Protein AF-A0A2D8VDY3-F1 (afdb_monomer)

Sequence (282 aa):
MYHRRRRDWRDDRDLIEEIAGIANKLDGPYDYYEPSTLAYREKIKAFREKGYDMNKEAYFLAMWVREQLSELARQQGSYDLRVHPLAFPDDLDQVIAGIERKTTRSGIEKKEEISLSTLFPDSQLRNFARERMDVLHRGDLHSYLASLVAKERDSLMGNSASIMDLIHICEHKLSLRNIEFVKRFEVGETDLWVPEWALGIEVRTTWDPDREVELTATLSDTNFRLAARHLAVVAPDDLSDGSFDLIKAIERRKVVENLSVIRVGDFGKYLDKIKGVEETQD

Mean predicted aligned error: 18.88 Å

Secondary structure (DSSP, 8-state):
-----PPPHHHHHHHHHHHHHHHT-TTSSS-TT-HHHHHHHHHHHHHHHH-STT-HHHHHHHHHHHHHHHHHHHHHSS--TTTS-----S-HHHHHHHHHHHHHS----------HHHH--SHHHHHHHHHHHHHHHTT-HHHHHHHHHHHHHHHHS-SS--HHHHHHHHHHHHHTTT---EE---TTS-SEEETTTTEEEEE-SS--GGGHHHHHHHHHHHHHHH--SEEEEEE-TTS-HHHHHHHHHHHHTTSSTTEEEEEHHHHHHHHHHHHHHHTTT-

Solvent-accessible surface area (backbone atoms only — not comparable to full-atom values): 15981 Å² total; per-residue (Å²): 136,85,77,75,80,74,84,56,62,63,62,37,47,52,55,52,50,52,52,47,60,46,52,70,30,85,88,38,70,40,63,64,82,39,68,27,53,44,53,52,51,52,51,52,50,53,34,71,75,72,40,60,74,93,30,64,65,53,52,29,42,34,49,51,52,51,52,54,52,51,53,46,30,68,74,61,76,54,81,50,67,76,81,56,56,80,86,64,52,83,54,58,65,61,49,28,51,47,45,41,20,69,73,66,70,76,52,71,68,84,60,74,77,80,42,62,62,74,79,28,74,51,69,67,60,29,50,52,51,48,53,50,16,40,74,77,38,74,58,31,62,67,60,40,52,51,51,52,50,47,55,51,49,61,35,70,71,48,100,51,70,24,59,64,50,49,48,51,51,51,51,51,54,34,51,78,68,75,49,70,70,44,83,33,90,54,92,47,40,34,47,32,34,27,72,92,65,25,29,34,35,31,78,40,69,72,76,58,81,88,48,48,65,60,52,52,47,19,55,50,43,29,35,70,76,64,61,42,63,32,34,35,40,40,27,50,74,83,49,50,67,71,49,49,52,58,58,38,45,48,42,74,67,47,82,48,83,49,48,43,70,42,43,49,83,53,42,56,63,50,51,57,50,48,52,58,54,54,71,69,72,114

Structure (mmCIF, N/CA/C/O backbone):
data_AF-A0A2D8VDY3-F1
#
_entry.id   AF-A0A2D8VDY3-F1
#
loop_
_atom_site.group_PDB
_atom_site.id
_atom_site.type_symbol
_atom_site.label_atom_id
_atom_site.label_alt_id
_atom_site.label_comp_id
_atom_site.label_asym_id
_atom_site.label_entity_id
_atom_site.label_seq_id
_atom_site.pdbx_PDB_ins_code
_atom_site.Cartn_x
_atom_site.Cartn_y
_atom_site.Cartn_z
_atom_site.occupancy
_atom_site.B_iso_or_equiv
_atom_site.auth_seq_id
_atom_site.auth_comp_id
_atom_site.auth_asym_id
_atom_site.auth_atom_id
_atom_site.pdbx_PDB_model_num
ATOM 1 N N . MET A 1 1 ? 20.873 -16.137 3.957 1.00 31.09 1 MET A N 1
ATOM 2 C CA . MET A 1 1 ? 21.356 -14.871 3.364 1.00 31.09 1 MET A CA 1
ATOM 3 C C . MET A 1 1 ? 21.311 -15.029 1.845 1.00 31.09 1 MET A C 1
ATOM 5 O O . MET A 1 1 ? 22.200 -15.644 1.276 1.00 31.09 1 MET A O 1
ATOM 9 N N . TYR A 1 2 ? 20.221 -14.613 1.195 1.00 24.75 2 TYR A N 1
ATOM 10 C CA . TYR A 1 2 ? 20.088 -14.723 -0.263 1.00 24.75 2 TYR A CA 1
ATOM 11 C C . TYR A 1 2 ? 20.721 -13.488 -0.910 1.00 24.75 2 TYR A C 1
ATOM 13 O O . TYR A 1 2 ? 20.123 -12.414 -0.931 1.00 24.75 2 TYR A O 1
ATOM 21 N N . HIS A 1 3 ? 21.943 -13.616 -1.426 1.00 30.50 3 HIS A N 1
ATOM 22 C CA . HIS A 1 3 ? 22.485 -12.605 -2.326 1.00 30.50 3 HIS A CA 1
ATOM 23 C C . HIS A 1 3 ? 21.700 -12.676 -3.640 1.00 30.50 3 HIS A C 1
ATOM 25 O O . HIS A 1 3 ? 21.803 -13.652 -4.380 1.00 30.50 3 HIS A O 1
ATOM 31 N N . ARG A 1 4 ? 20.892 -11.644 -3.922 1.00 29.77 4 ARG A N 1
ATOM 32 C CA . ARG A 1 4 ? 20.323 -11.397 -5.256 1.00 29.77 4 ARG A CA 1
ATOM 33 C C . ARG A 1 4 ? 21.456 -11.557 -6.276 1.00 29.77 4 ARG A C 1
ATOM 35 O O . ARG A 1 4 ? 22.465 -10.860 -6.165 1.00 29.77 4 ARG A O 1
ATOM 42 N N . ARG A 1 5 ? 21.310 -12.481 -7.230 1.00 35.44 5 ARG A N 1
ATOM 43 C CA . ARG A 1 5 ? 22.279 -12.691 -8.315 1.00 35.44 5 ARG A CA 1
ATOM 44 C C . ARG A 1 5 ? 22.457 -11.342 -9.023 1.00 35.44 5 ARG A C 1
ATOM 46 O O . ARG A 1 5 ? 21.507 -10.839 -9.617 1.00 35.44 5 ARG A O 1
ATOM 53 N N . ARG A 1 6 ? 23.616 -10.693 -8.860 1.00 46.12 6 ARG A N 1
ATOM 54 C CA . ARG A 1 6 ? 23.922 -9.448 -9.579 1.00 46.12 6 ARG A CA 1
ATOM 55 C C . ARG A 1 6 ? 23.907 -9.796 -11.070 1.00 46.12 6 ARG A C 1
ATOM 57 O O . ARG A 1 6 ? 24.569 -10.753 -11.457 1.00 46.12 6 ARG A O 1
ATOM 64 N N . ARG A 1 7 ? 23.101 -9.082 -11.859 1.00 59.56 7 ARG A N 1
ATOM 65 C CA . ARG A 1 7 ? 23.064 -9.199 -13.325 1.00 59.56 7 ARG A CA 1
ATOM 66 C C . ARG A 1 7 ? 24.490 -9.029 -13.858 1.00 59.56 7 ARG A C 1
ATOM 68 O O . ARG A 1 7 ? 25.154 -8.071 -13.465 1.00 59.56 7 ARG A O 1
ATOM 75 N N . ASP A 1 8 ? 24.967 -9.983 -14.654 1.00 74.25 8 ASP A N 1
ATOM 76 C CA . ASP A 1 8 ? 26.340 -9.983 -15.160 1.00 74.25 8 ASP A CA 1
ATOM 77 C C . ASP A 1 8 ? 26.408 -9.103 -16.416 1.00 74.25 8 ASP A C 1
ATOM 79 O O . ASP A 1 8 ? 25.636 -9.291 -17.353 1.00 74.25 8 ASP A O 1
ATOM 83 N N . TRP A 1 9 ? 27.326 -8.135 -16.447 1.00 83.06 9 TRP A N 1
ATOM 84 C CA . TRP A 1 9 ? 27.548 -7.279 -17.620 1.00 83.06 9 TRP A CA 1
ATOM 85 C C . TRP A 1 9 ? 27.984 -8.094 -18.847 1.00 83.06 9 TRP A C 1
ATOM 87 O O . TRP A 1 9 ? 27.835 -7.638 -19.980 1.00 83.06 9 TRP A O 1
ATOM 97 N N . ARG A 1 10 ? 28.493 -9.317 -18.638 1.00 88.25 10 ARG A N 1
ATOM 98 C CA . ARG A 1 10 ? 28.788 -10.267 -19.717 1.00 88.25 10 ARG A CA 1
ATOM 99 C C . ARG A 1 10 ? 27.539 -10.643 -20.508 1.00 88.25 10 ARG A C 1
ATOM 101 O O . ARG A 1 10 ? 27.628 -10.700 -21.726 1.00 88.25 10 ARG A O 1
ATOM 108 N N . ASP A 1 11 ? 26.386 -10.789 -19.851 1.00 86.00 11 ASP A N 1
ATOM 109 C CA . ASP A 1 11 ? 25.118 -11.083 -20.531 1.00 86.00 11 ASP A CA 1
ATOM 110 C C . ASP A 1 11 ? 24.679 -9.905 -21.418 1.00 86.00 11 ASP A C 1
ATOM 112 O O . ASP A 1 11 ? 24.106 -10.098 -22.487 1.00 86.00 11 ASP A O 1
ATOM 116 N N . ASP A 1 12 ? 24.940 -8.667 -20.976 1.00 87.94 12 ASP A N 1
ATOM 117 C CA . ASP A 1 12 ? 24.673 -7.455 -21.761 1.00 87.94 12 ASP A CA 1
ATOM 118 C C . ASP A 1 12 ? 25.596 -7.369 -22.981 1.00 87.94 12 ASP A C 1
ATOM 120 O O . ASP A 1 12 ? 25.120 -7.100 -24.083 1.00 87.94 12 ASP A O 1
ATOM 124 N N . ARG A 1 13 ? 26.894 -7.644 -22.792 1.00 92.50 13 ARG A N 1
ATOM 125 C CA . ARG A 1 13 ? 27.892 -7.710 -23.867 1.00 92.50 13 ARG A CA 1
ATOM 126 C C . ARG A 1 13 ? 27.535 -8.774 -24.900 1.00 92.50 13 ARG A C 1
ATOM 128 O O . ARG A 1 13 ? 27.548 -8.481 -26.089 1.00 92.50 13 ARG A O 1
ATOM 135 N N . ASP A 1 14 ? 27.270 -10.000 -24.466 1.00 92.12 14 ASP A N 1
ATOM 136 C CA . ASP A 1 14 ? 27.075 -11.128 -25.381 1.00 92.12 14 ASP A CA 1
ATOM 137 C C . ASP A 1 14 ? 25.855 -10.892 -26.278 1.00 92.12 14 ASP A C 1
ATOM 139 O O . ASP A 1 14 ? 25.920 -11.127 -27.481 1.00 92.12 14 ASP A O 1
ATOM 143 N N . LEU A 1 15 ? 24.796 -10.303 -25.717 1.00 90.94 15 LEU A N 1
ATOM 144 C CA . LEU A 1 15 ? 23.588 -9.928 -26.443 1.00 90.94 15 LEU A CA 1
ATOM 145 C C . LEU A 1 15 ? 23.836 -8.888 -27.550 1.00 90.94 15 LEU A C 1
ATOM 147 O O . LEU A 1 15 ? 23.386 -9.055 -28.683 1.00 90.94 15 LEU A O 1
ATOM 151 N N . ILE A 1 16 ? 24.523 -7.788 -27.234 1.00 93.38 16 ILE A N 1
ATOM 152 C CA . ILE A 1 16 ? 24.785 -6.722 -28.218 1.00 93.38 16 ILE A CA 1
ATOM 153 C C . ILE A 1 16 ? 25.842 -7.143 -29.249 1.00 93.38 16 ILE A C 1
ATOM 155 O O . ILE A 1 16 ? 25.760 -6.755 -30.414 1.00 93.38 16 ILE A O 1
ATOM 159 N N . GLU A 1 17 ? 26.800 -7.985 -28.856 1.00 93.44 17 GLU A N 1
ATOM 160 C CA . GLU A 1 17 ? 27.794 -8.564 -29.764 1.00 93.44 17 GLU A CA 1
ATOM 161 C C . GLU A 1 17 ? 27.183 -9.597 -30.722 1.00 93.44 17 GLU A C 1
ATOM 163 O O . GLU A 1 17 ? 27.591 -9.660 -31.883 1.00 93.44 17 GLU A O 1
ATOM 168 N N . GLU A 1 18 ? 26.175 -10.363 -30.294 1.00 91.50 18 GLU A N 1
ATOM 169 C CA . GLU A 1 18 ? 25.429 -11.274 -31.171 1.00 91.50 18 GLU A CA 1
ATOM 170 C C . GLU A 1 18 ? 24.766 -10.510 -32.325 1.00 91.50 18 GLU A C 1
ATOM 172 O O . GLU A 1 18 ? 24.958 -10.850 -33.497 1.00 91.50 18 GLU A O 1
ATOM 177 N N . ILE A 1 19 ? 24.056 -9.424 -32.011 1.00 92.06 19 ILE A N 1
ATOM 178 C CA . ILE A 1 19 ? 23.399 -8.569 -33.011 1.00 92.06 19 ILE A CA 1
ATOM 179 C C . ILE A 1 19 ? 24.433 -7.899 -33.911 1.00 92.06 19 ILE A C 1
ATOM 181 O O . ILE A 1 19 ? 24.279 -7.899 -35.134 1.00 92.06 19 ILE A O 1
ATOM 185 N N . ALA A 1 20 ? 25.526 -7.386 -33.340 1.00 92.12 20 ALA A N 1
ATOM 186 C CA . ALA A 1 20 ? 26.62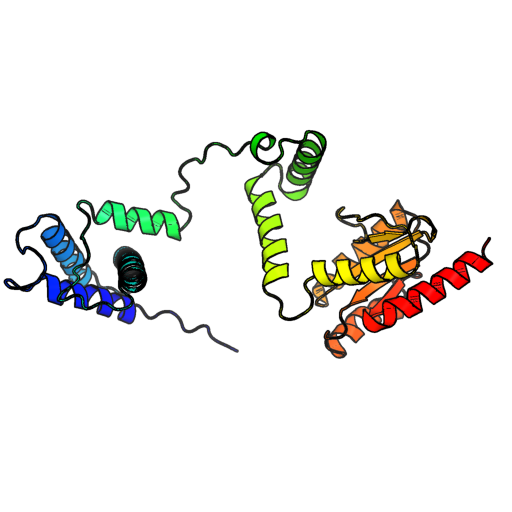2 -6.828 -34.123 1.00 92.12 20 ALA A CA 1
ATOM 187 C C . ALA A 1 20 ? 27.226 -7.868 -35.079 1.00 92.12 20 ALA A C 1
ATOM 189 O O . ALA A 1 20 ? 27.588 -7.538 -36.209 1.00 92.12 20 ALA A O 1
ATOM 190 N N . GLY A 1 21 ? 27.329 -9.129 -34.659 1.00 90.56 21 GLY A N 1
ATOM 191 C CA . GLY A 1 21 ? 27.786 -10.234 -35.498 1.00 90.56 21 GLY A CA 1
ATOM 192 C C . GLY A 1 21 ? 26.885 -10.477 -36.711 1.00 90.56 21 GLY A C 1
ATOM 193 O O . GLY A 1 21 ? 27.388 -10.818 -37.781 1.00 90.56 21 GLY A O 1
ATOM 194 N N . ILE A 1 22 ? 25.576 -10.262 -36.572 1.00 90.06 22 ILE A N 1
ATOM 195 C CA . ILE A 1 22 ? 24.605 -10.365 -37.672 1.00 90.06 22 ILE A CA 1
ATOM 196 C C . ILE A 1 22 ? 24.678 -9.122 -38.571 1.00 90.06 22 ILE A C 1
ATOM 198 O O . ILE A 1 22 ? 24.785 -9.266 -39.786 1.00 90.06 22 ILE A O 1
ATOM 202 N N . ALA A 1 23 ? 24.711 -7.921 -37.988 1.00 89.69 23 ALA A N 1
ATOM 203 C CA . ALA A 1 23 ? 24.771 -6.645 -38.711 1.00 89.69 23 ALA A CA 1
ATOM 204 C C . ALA A 1 23 ? 26.079 -6.424 -39.499 1.00 89.69 23 ALA A C 1
ATOM 206 O O . ALA A 1 23 ? 26.134 -5.601 -40.406 1.00 89.69 23 ALA A O 1
ATOM 207 N N . ASN A 1 24 ? 27.156 -7.145 -39.167 1.00 88.44 24 ASN A N 1
ATOM 208 C CA . ASN A 1 24 ? 28.429 -7.066 -39.894 1.00 88.44 24 ASN A CA 1
ATOM 209 C C . ASN A 1 24 ? 28.485 -7.945 -41.158 1.00 88.44 24 ASN A C 1
ATOM 211 O O . ASN A 1 24 ? 29.472 -7.867 -41.893 1.00 88.44 24 ASN A O 1
ATOM 215 N N . LYS A 1 25 ? 27.481 -8.793 -41.415 1.00 87.56 25 LYS A N 1
ATOM 216 C CA . LYS A 1 25 ? 27.457 -9.664 -42.599 1.00 87.56 25 LYS A CA 1
ATOM 217 C C . LYS A 1 25 ? 26.981 -8.892 -43.828 1.00 87.56 25 LYS A C 1
ATOM 219 O O . LYS A 1 25 ? 25.924 -8.279 -43.793 1.00 87.56 25 LYS A O 1
ATOM 224 N N . LEU A 1 26 ? 27.751 -8.962 -44.917 1.00 82.88 26 LEU A N 1
ATOM 225 C CA . LEU A 1 26 ? 27.416 -8.333 -46.206 1.00 82.88 26 LEU A CA 1
ATOM 226 C C . LEU A 1 26 ? 26.164 -8.940 -46.860 1.00 82.88 26 LEU A C 1
ATOM 228 O O . LEU A 1 26 ? 25.460 -8.248 -47.583 1.00 82.88 26 LEU A O 1
ATOM 232 N N . ASP A 1 27 ? 25.895 -10.217 -46.601 1.00 84.31 27 ASP A N 1
ATOM 233 C CA . ASP A 1 27 ? 24.719 -10.978 -47.035 1.00 84.31 27 ASP A CA 1
ATOM 234 C C . ASP A 1 27 ? 23.699 -11.173 -45.895 1.00 84.31 27 ASP A C 1
ATOM 236 O O . ASP A 1 27 ? 22.903 -12.113 -45.904 1.00 84.31 27 ASP A O 1
ATOM 240 N N . GLY A 1 28 ? 23.765 -10.318 -44.871 1.00 85.25 28 GLY A N 1
ATOM 241 C CA . GLY A 1 28 ? 22.903 -10.374 -43.696 1.00 85.25 28 GLY A CA 1
ATOM 242 C C . GLY A 1 28 ? 21.526 -9.730 -43.901 1.00 85.25 28 GLY A C 1
ATOM 243 O O . GLY A 1 28 ? 21.253 -9.127 -44.935 1.00 85.25 28 GLY A O 1
ATOM 244 N N . PRO A 1 29 ? 20.651 -9.816 -42.884 1.00 88.25 29 PRO A N 1
ATOM 245 C CA . PRO A 1 29 ? 19.315 -9.215 -42.916 1.00 88.25 29 PRO A CA 1
ATOM 246 C C . PRO A 1 29 ? 19.319 -7.686 -42.731 1.00 88.25 29 PRO A C 1
ATOM 248 O O . PRO A 1 29 ? 18.259 -7.070 -42.751 1.00 88.25 29 PRO A O 1
ATOM 251 N N . TYR A 1 30 ? 20.493 -7.087 -42.526 1.00 89.81 30 TYR A N 1
ATOM 252 C CA . TYR A 1 30 ? 20.695 -5.649 -42.385 1.00 89.81 30 TYR A CA 1
ATOM 253 C C . TYR A 1 30 ? 21.362 -5.104 -43.644 1.00 89.81 30 TYR A C 1
ATOM 255 O O . TYR A 1 30 ? 22.330 -5.700 -44.122 1.00 89.81 30 TYR A O 1
ATOM 263 N N . ASP A 1 31 ? 20.899 -3.961 -44.152 1.00 88.81 31 ASP A N 1
ATOM 264 C CA . ASP A 1 31 ? 21.617 -3.271 -45.221 1.00 88.81 31 ASP A CA 1
ATOM 265 C C . ASP A 1 31 ? 22.927 -2.702 -44.659 1.00 88.81 31 ASP A C 1
ATOM 267 O O . ASP A 1 31 ? 22.955 -1.860 -43.758 1.00 88.81 31 ASP A O 1
ATOM 271 N N . TYR A 1 32 ? 24.038 -3.198 -45.206 1.00 85.25 32 TYR A N 1
ATOM 272 C CA . TYR A 1 32 ? 25.391 -2.881 -44.768 1.00 85.25 32 TYR A CA 1
ATOM 273 C C . TYR A 1 32 ? 25.719 -1.381 -44.838 1.00 85.25 32 TYR A C 1
ATOM 275 O O . TYR A 1 32 ? 26.572 -0.910 -44.077 1.00 85.25 32 TYR A O 1
ATOM 283 N N . TYR A 1 33 ? 25.081 -0.648 -45.755 1.00 87.69 33 TYR A N 1
ATOM 284 C CA . TYR A 1 33 ? 25.323 0.775 -46.001 1.00 87.69 33 TYR A CA 1
ATOM 285 C C . TYR A 1 33 ? 24.261 1.686 -45.389 1.00 87.69 33 TYR A C 1
ATOM 287 O O . TYR A 1 33 ? 24.390 2.909 -45.476 1.00 87.69 33 TYR A O 1
ATOM 295 N N . GLU A 1 34 ? 23.231 1.120 -44.765 1.00 91.12 34 GLU A N 1
ATOM 296 C CA . GLU A 1 34 ? 22.192 1.908 -44.124 1.00 91.12 34 GLU A CA 1
ATOM 297 C C . GLU A 1 34 ? 22.779 2.725 -42.957 1.00 91.12 34 GLU A C 1
ATOM 299 O O . GLU A 1 34 ? 23.513 2.175 -42.125 1.00 91.12 34 GLU A O 1
ATOM 304 N N . PRO A 1 35 ? 22.468 4.032 -42.860 1.00 91.56 35 PRO A N 1
ATOM 305 C CA . PRO A 1 35 ? 23.015 4.898 -41.818 1.00 91.56 35 PRO A CA 1
ATOM 306 C C . PRO A 1 35 ? 22.794 4.381 -40.389 1.00 91.56 35 PRO A C 1
ATOM 308 O O . PRO A 1 35 ? 23.711 4.445 -39.572 1.00 91.56 35 PRO A O 1
ATOM 311 N N . SER A 1 36 ? 21.619 3.820 -40.096 1.00 91.19 36 SER A N 1
ATOM 312 C CA . SER A 1 36 ? 21.267 3.263 -38.781 1.00 91.19 36 SER A CA 1
ATOM 313 C C . SER A 1 36 ? 22.106 2.021 -38.435 1.00 91.19 36 SER A C 1
ATOM 315 O O . SER A 1 36 ? 22.630 1.897 -37.324 1.00 91.19 36 SER A O 1
ATOM 317 N N . THR A 1 37 ? 22.333 1.136 -39.411 1.00 91.81 37 THR A N 1
ATOM 318 C CA . THR A 1 37 ? 23.218 -0.035 -39.287 1.00 91.81 37 THR A CA 1
ATOM 319 C C . THR A 1 37 ? 24.673 0.379 -39.068 1.00 91.81 37 THR A C 1
ATOM 321 O O . THR A 1 37 ? 25.364 -0.195 -38.219 1.00 91.81 37 THR A O 1
ATOM 324 N N . LEU A 1 38 ? 25.154 1.403 -39.77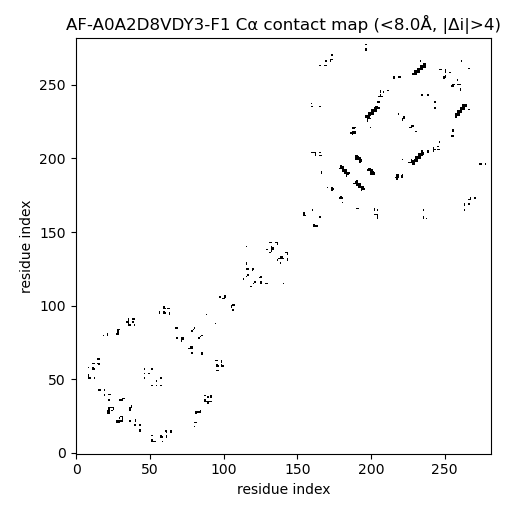9 1.00 91.69 38 LEU A N 1
ATOM 325 C CA . LEU A 1 38 ? 26.494 1.961 -39.571 1.00 91.69 38 LEU A CA 1
ATOM 326 C C . LEU A 1 38 ? 26.644 2.566 -38.169 1.00 91.69 38 LEU A C 1
ATOM 328 O O . LEU A 1 38 ? 27.600 2.226 -37.469 1.00 91.69 38 LEU A O 1
ATOM 332 N N . ALA A 1 39 ? 25.677 3.372 -37.723 1.00 91.81 39 ALA A N 1
ATOM 333 C CA . ALA A 1 39 ? 25.678 3.985 -36.395 1.00 91.81 39 ALA A CA 1
ATOM 334 C C . ALA A 1 39 ? 25.713 2.934 -35.273 1.00 91.81 39 ALA A C 1
ATOM 336 O O . ALA A 1 39 ? 26.490 3.053 -34.319 1.00 91.81 39 ALA A O 1
ATOM 337 N N . TYR A 1 40 ? 24.940 1.850 -35.411 1.00 93.44 40 TYR A N 1
ATOM 338 C CA . TYR A 1 40 ? 24.990 0.727 -34.476 1.00 93.44 40 TYR A CA 1
ATOM 339 C C . TYR A 1 40 ? 26.388 0.095 -34.428 1.00 93.44 40 TYR A C 1
ATOM 341 O O . TYR A 1 40 ? 26.959 -0.088 -33.350 1.00 93.44 40 TYR A O 1
ATOM 349 N N . ARG A 1 41 ? 26.997 -0.185 -35.586 1.00 92.94 41 ARG A N 1
ATOM 350 C CA . ARG A 1 41 ? 28.341 -0.789 -35.668 1.00 92.94 41 ARG A CA 1
ATOM 351 C C . ARG A 1 41 ? 29.421 0.107 -35.066 1.00 92.94 41 ARG A C 1
ATOM 353 O O . ARG A 1 41 ? 30.298 -0.395 -34.358 1.00 92.94 41 ARG A O 1
ATOM 360 N N . GLU A 1 42 ? 29.356 1.411 -35.314 1.00 93.50 42 GLU A N 1
ATOM 361 C CA . GLU A 1 42 ? 30.271 2.390 -34.723 1.00 93.50 42 GLU A CA 1
ATOM 362 C C . GLU A 1 42 ? 30.138 2.435 -33.198 1.00 93.50 42 GLU A C 1
ATOM 364 O O . GLU A 1 42 ? 31.152 2.416 -32.492 1.00 93.50 42 GLU A O 1
ATOM 369 N N . LYS A 1 43 ? 28.908 2.388 -32.673 1.00 94.00 43 LYS A N 1
ATOM 370 C CA . LYS A 1 43 ? 28.665 2.362 -31.227 1.00 94.00 43 LYS A CA 1
ATOM 371 C C . LYS A 1 43 ? 29.244 1.106 -30.568 1.00 94.00 43 LYS A C 1
ATOM 373 O O . LYS A 1 43 ? 29.936 1.211 -29.554 1.00 94.00 43 LYS A O 1
ATOM 378 N N . ILE A 1 44 ? 29.048 -0.070 -31.167 1.00 94.56 44 ILE A N 1
ATOM 379 C CA . ILE A 1 44 ? 29.630 -1.326 -30.661 1.00 94.56 44 ILE A CA 1
ATOM 380 C C . ILE A 1 44 ? 31.161 -1.290 -30.720 1.00 94.56 44 ILE A C 1
ATOM 382 O O . ILE A 1 44 ? 31.827 -1.701 -29.769 1.00 94.56 44 ILE A O 1
ATOM 386 N N . LYS A 1 45 ? 31.749 -0.738 -31.789 1.00 94.56 45 LYS A N 1
ATOM 387 C CA . LYS A 1 45 ? 33.203 -0.536 -31.866 1.00 94.56 45 LYS A CA 1
ATOM 388 C C . LYS A 1 45 ? 33.707 0.340 -30.712 1.00 94.56 45 LYS A C 1
ATOM 390 O O . LYS A 1 45 ? 34.673 -0.039 -30.052 1.00 94.56 45 LYS A O 1
ATOM 395 N N . ALA A 1 46 ? 33.018 1.440 -30.411 1.00 93.56 46 ALA A N 1
ATOM 396 C CA . ALA A 1 46 ? 33.364 2.305 -29.286 1.00 93.56 46 ALA A CA 1
ATOM 397 C C . ALA A 1 46 ? 33.279 1.576 -27.930 1.00 93.56 46 ALA A C 1
ATOM 399 O O . ALA A 1 46 ? 34.098 1.828 -27.045 1.00 93.56 46 ALA A O 1
ATOM 400 N N . PHE A 1 47 ? 32.332 0.650 -27.752 1.00 93.69 47 PHE A N 1
ATOM 401 C CA . PHE A 1 47 ? 32.250 -0.168 -26.536 1.00 93.69 47 PHE A CA 1
ATOM 402 C C . PHE A 1 47 ? 33.366 -1.203 -26.429 1.00 93.69 47 PHE A C 1
ATOM 404 O O . PHE A 1 47 ? 33.910 -1.387 -25.342 1.00 93.69 47 PHE A O 1
ATOM 411 N N . ARG A 1 48 ? 33.770 -1.831 -27.537 1.00 93.44 48 ARG A N 1
ATOM 412 C CA . ARG A 1 48 ? 34.931 -2.738 -27.558 1.00 93.44 48 ARG A CA 1
ATOM 413 C C . ARG A 1 48 ? 36.219 -2.023 -27.148 1.00 93.44 48 ARG A C 1
ATOM 415 O O . ARG A 1 48 ? 37.030 -2.606 -26.437 1.00 93.44 48 ARG A O 1
ATOM 422 N N . GLU A 1 49 ? 36.387 -0.767 -27.562 1.00 92.50 49 GLU A N 1
ATOM 423 C CA . GLU A 1 49 ? 37.551 0.059 -27.213 1.00 92.50 49 GLU A CA 1
ATOM 424 C C . GLU A 1 49 ? 37.523 0.534 -25.751 1.00 92.50 49 GLU A C 1
ATOM 426 O O . GLU A 1 49 ? 38.544 0.485 -25.067 1.00 92.50 49 GLU A O 1
ATOM 431 N N . LYS A 1 50 ? 36.360 0.980 -25.255 1.00 88.88 50 LYS A N 1
ATOM 432 C CA . LYS A 1 50 ? 36.203 1.528 -23.892 1.00 88.88 50 LYS A CA 1
ATOM 433 C C . LYS A 1 50 ? 35.990 0.462 -22.811 1.00 88.88 50 LYS A C 1
ATOM 435 O O . LYS A 1 50 ? 36.159 0.755 -21.631 1.00 88.88 50 LYS A O 1
ATOM 440 N N . GLY A 1 51 ? 35.621 -0.752 -23.207 1.00 88.56 51 GLY A N 1
ATOM 441 C CA . GLY A 1 51 ? 35.158 -1.807 -22.316 1.00 88.56 51 GLY A CA 1
ATOM 442 C C . GLY A 1 51 ? 33.650 -1.741 -22.050 1.00 88.56 51 GLY A C 1
ATOM 443 O O . GLY A 1 51 ? 33.023 -0.678 -22.070 1.00 88.56 51 GLY A O 1
ATOM 444 N N . TYR A 1 52 ? 33.072 -2.918 -21.801 1.00 87.50 52 TYR A N 1
ATOM 445 C CA . TYR A 1 52 ? 31.657 -3.095 -21.459 1.00 87.50 52 TYR A CA 1
ATOM 446 C C . TYR A 1 52 ? 31.399 -3.013 -19.950 1.00 87.50 52 TYR A C 1
ATOM 448 O O . TYR A 1 52 ? 30.320 -2.602 -19.527 1.00 87.50 52 TYR A O 1
ATOM 456 N N . ASP A 1 53 ? 32.390 -3.386 -19.137 1.00 81.31 53 ASP A N 1
ATOM 457 C CA . ASP A 1 53 ? 32.291 -3.314 -17.681 1.00 81.31 53 ASP A CA 1
ATOM 458 C C . ASP A 1 53 ? 32.165 -1.849 -17.234 1.00 81.31 53 ASP A C 1
ATOM 460 O O . ASP A 1 53 ? 32.919 -0.985 -17.679 1.00 81.31 53 ASP A O 1
ATOM 464 N N . MET A 1 54 ? 31.180 -1.561 -16.382 1.00 75.38 54 MET A N 1
ATOM 465 C CA . MET A 1 54 ? 30.827 -0.213 -15.908 1.00 75.38 54 MET A CA 1
ATOM 466 C C . MET A 1 54 ? 30.429 0.807 -17.001 1.00 75.38 54 MET A C 1
ATOM 468 O O . MET A 1 54 ? 30.254 1.992 -16.698 1.00 75.38 54 MET A O 1
ATOM 472 N N . ASN A 1 55 ? 30.218 0.381 -18.251 1.00 85.75 55 ASN A N 1
ATOM 473 C CA . ASN A 1 55 ? 29.779 1.259 -19.335 1.00 85.75 55 ASN A CA 1
ATOM 474 C C . ASN A 1 55 ? 28.249 1.419 -19.334 1.00 85.75 55 ASN A C 1
ATOM 476 O O . ASN A 1 55 ? 27.501 0.524 -19.731 1.00 85.75 55 ASN A O 1
ATOM 480 N N . LYS A 1 56 ? 27.781 2.591 -18.890 1.00 86.69 56 LYS A N 1
ATOM 481 C CA . LYS A 1 56 ? 26.347 2.899 -18.773 1.00 86.69 56 LYS A CA 1
ATOM 482 C C . LYS A 1 56 ? 25.616 2.867 -20.114 1.00 86.69 56 LYS A C 1
ATOM 484 O O . LYS A 1 56 ? 24.499 2.364 -20.172 1.00 86.69 56 LYS A O 1
ATOM 489 N N . GLU A 1 57 ? 26.238 3.358 -21.183 1.00 90.94 57 GLU A N 1
ATOM 490 C CA . GLU A 1 57 ? 25.621 3.346 -22.514 1.00 90.94 57 GLU A CA 1
ATOM 491 C C . GLU A 1 57 ? 25.423 1.911 -23.012 1.00 90.94 57 GLU A C 1
ATOM 493 O O . GLU A 1 57 ? 24.355 1.588 -23.526 1.00 90.94 57 GLU A O 1
ATOM 498 N N . ALA A 1 58 ? 26.404 1.027 -22.793 1.00 90.38 58 ALA A N 1
ATOM 499 C CA . ALA A 1 58 ? 26.280 -0.386 -23.146 1.00 90.38 58 ALA A CA 1
ATOM 500 C C . ALA A 1 58 ? 25.156 -1.077 -22.357 1.00 90.38 58 ALA A C 1
ATOM 502 O O . ALA A 1 58 ? 24.383 -1.851 -22.922 1.00 90.38 58 ALA A O 1
ATOM 503 N N . TYR A 1 59 ? 25.016 -0.745 -21.071 1.00 88.88 59 TYR A N 1
ATOM 504 C CA . TYR A 1 59 ? 23.918 -1.232 -20.237 1.00 88.88 59 TYR A CA 1
ATOM 505 C C . TYR A 1 59 ? 22.541 -0.801 -20.771 1.00 88.88 59 TYR A C 1
ATOM 507 O O . TYR A 1 59 ? 21.645 -1.638 -20.918 1.00 88.88 59 TYR A O 1
ATOM 515 N N . PHE A 1 60 ? 22.358 0.484 -21.091 1.00 91.00 60 PHE A N 1
ATOM 516 C CA . PHE A 1 60 ? 21.078 0.990 -21.600 1.00 91.00 60 PHE A CA 1
ATOM 517 C C . PHE A 1 60 ? 20.787 0.523 -23.029 1.00 91.00 60 PHE A C 1
ATOM 519 O O . PHE A 1 60 ? 19.635 0.210 -23.333 1.00 91.00 60 PHE A O 1
ATOM 526 N N . LEU A 1 61 ? 21.809 0.365 -23.874 1.00 93.56 61 LEU A N 1
ATOM 527 C CA . LEU A 1 61 ? 21.642 -0.259 -25.185 1.00 93.56 61 LEU A CA 1
ATOM 528 C C . LEU A 1 61 ? 21.174 -1.714 -25.048 1.00 93.56 61 LEU A C 1
ATOM 530 O O . LEU A 1 61 ? 20.224 -2.122 -25.712 1.00 93.56 61 LEU A O 1
ATOM 534 N N . ALA A 1 62 ? 21.780 -2.493 -24.150 1.00 90.12 62 ALA A N 1
ATOM 535 C CA . ALA A 1 62 ? 21.367 -3.873 -23.908 1.00 90.12 62 ALA A CA 1
ATOM 536 C C . ALA A 1 62 ? 19.948 -3.970 -23.312 1.00 90.12 62 ALA A C 1
ATOM 538 O O . ALA A 1 62 ? 19.261 -4.975 -23.508 1.00 90.12 62 ALA A O 1
ATOM 539 N N . MET A 1 63 ? 19.486 -2.954 -22.575 1.00 88.94 63 MET A N 1
ATOM 540 C CA . MET A 1 63 ? 18.085 -2.864 -22.145 1.00 88.94 63 MET A CA 1
ATOM 541 C C . MET A 1 63 ? 17.143 -2.631 -23.325 1.00 88.94 63 MET A C 1
ATOM 543 O O . MET A 1 63 ? 16.168 -3.368 -23.452 1.00 88.94 63 MET A O 1
ATOM 547 N N . TRP A 1 64 ? 17.460 -1.668 -24.194 1.00 93.56 64 TRP A N 1
ATOM 548 C CA . TRP A 1 64 ? 16.681 -1.405 -25.405 1.00 93.56 64 TRP A CA 1
ATOM 549 C C . TRP A 1 64 ? 16.565 -2.657 -26.281 1.00 93.56 64 TRP A C 1
ATOM 551 O O . TRP A 1 64 ? 15.465 -3.055 -26.654 1.00 93.56 64 TRP A O 1
ATOM 561 N N . VAL A 1 65 ? 17.686 -3.341 -26.528 1.00 91.62 65 VAL A N 1
ATOM 562 C CA . VAL A 1 65 ? 17.702 -4.581 -27.313 1.00 91.62 65 VAL A CA 1
ATOM 563 C C . VAL A 1 65 ? 16.753 -5.627 -26.723 1.00 91.62 65 VAL A C 1
ATOM 565 O O . VAL A 1 65 ? 15.968 -6.223 -27.454 1.00 91.62 65 VAL A O 1
ATOM 568 N N . ARG A 1 66 ? 16.781 -5.852 -25.403 1.00 89.56 66 ARG A N 1
ATOM 569 C CA . ARG A 1 66 ? 15.877 -6.826 -24.766 1.00 89.56 66 ARG A CA 1
ATOM 570 C C . ARG A 1 66 ? 14.410 -6.445 -24.899 1.00 89.56 66 ARG A C 1
ATOM 572 O O . ARG A 1 66 ? 13.581 -7.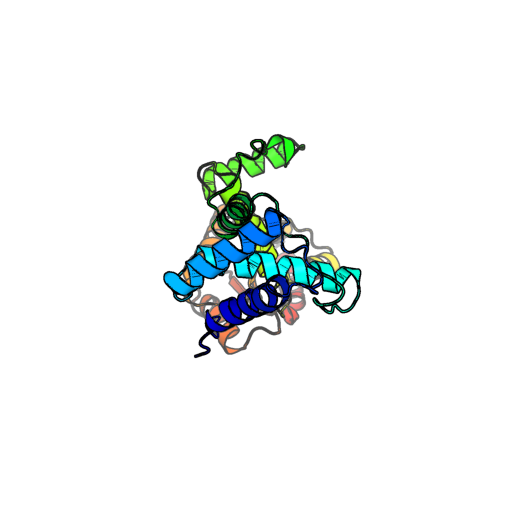338 -25.057 1.00 89.56 66 ARG A O 1
ATOM 579 N N . GLU A 1 67 ? 14.094 -5.157 -24.810 1.00 88.75 67 GLU A N 1
ATOM 580 C CA . GLU A 1 67 ? 12.734 -4.655 -25.017 1.00 88.75 67 GLU A CA 1
ATOM 581 C C . GLU A 1 67 ? 12.264 -4.990 -26.437 1.00 88.75 67 GLU A C 1
ATOM 583 O O . GLU A 1 67 ? 11.229 -5.633 -26.594 1.00 88.75 67 GLU A O 1
ATOM 588 N N . GLN A 1 68 ? 13.088 -4.705 -27.448 1.00 90.81 68 GLN A N 1
ATOM 589 C CA . GLN A 1 68 ? 12.777 -5.019 -28.846 1.00 90.81 68 GLN A CA 1
ATOM 590 C C . GLN A 1 68 ? 12.630 -6.526 -29.106 1.00 90.81 68 GLN A C 1
ATOM 592 O O . GLN A 1 68 ? 11.687 -6.954 -29.769 1.00 90.81 68 GLN A O 1
ATOM 597 N N . LEU A 1 69 ? 13.499 -7.360 -28.528 1.00 87.50 69 LEU A N 1
ATOM 598 C CA . LEU A 1 69 ? 13.375 -8.820 -28.630 1.00 87.50 69 LEU A CA 1
ATOM 599 C C . LEU A 1 69 ? 12.113 -9.348 -27.940 1.00 87.50 69 LEU A C 1
ATOM 601 O O . LEU A 1 69 ? 11.476 -10.274 -28.439 1.00 87.50 69 LEU A O 1
ATOM 605 N N . SER A 1 70 ? 11.732 -8.757 -26.806 1.00 85.56 70 SER A N 1
ATOM 606 C CA . SER A 1 70 ? 10.507 -9.125 -26.087 1.00 85.56 70 SER A CA 1
ATOM 607 C C . SER A 1 70 ? 9.261 -8.749 -26.888 1.00 85.56 70 SER A C 1
ATOM 609 O O . SER A 1 70 ? 8.306 -9.525 -26.948 1.00 85.56 70 SER A O 1
ATOM 611 N N . GLU A 1 71 ? 9.267 -7.583 -27.537 1.00 85.38 71 GLU A N 1
ATOM 612 C CA . GLU A 1 71 ? 8.197 -7.159 -28.441 1.00 85.38 71 GLU A CA 1
ATOM 613 C C . GLU A 1 71 ? 8.082 -8.086 -29.652 1.00 85.38 71 GLU A C 1
ATOM 615 O O . GLU A 1 71 ? 6.974 -8.523 -29.973 1.00 85.38 71 GLU A O 1
ATOM 620 N N . LEU A 1 72 ? 9.213 -8.453 -30.256 1.00 85.19 72 LEU A N 1
ATOM 621 C CA . LEU A 1 72 ? 9.271 -9.376 -31.387 1.00 85.19 72 LEU A CA 1
ATOM 622 C C . LEU A 1 72 ? 8.747 -10.770 -31.006 1.00 85.19 72 LEU A C 1
ATOM 624 O O . LEU A 1 72 ? 7.886 -11.320 -31.695 1.00 85.19 72 LEU A O 1
ATOM 628 N N . ALA A 1 73 ? 9.182 -11.306 -29.861 1.00 84.00 73 ALA A N 1
ATOM 629 C CA . ALA A 1 73 ? 8.687 -12.572 -29.319 1.00 84.00 73 ALA A CA 1
ATOM 630 C C . ALA A 1 73 ? 7.178 -12.529 -29.041 1.00 84.00 73 ALA A C 1
ATOM 632 O O . ALA A 1 73 ? 6.470 -13.492 -29.325 1.00 84.00 73 ALA A O 1
ATOM 633 N N . ARG A 1 74 ? 6.659 -11.410 -28.521 1.00 83.12 74 ARG A N 1
ATOM 634 C CA . ARG A 1 74 ? 5.221 -11.240 -28.264 1.00 83.12 74 ARG A CA 1
ATOM 635 C C . ARG A 1 74 ? 4.405 -11.208 -29.557 1.00 83.12 74 ARG A C 1
ATOM 637 O O . ARG A 1 74 ? 3.298 -11.735 -29.576 1.00 83.12 74 ARG A O 1
ATOM 644 N N . GLN A 1 75 ? 4.921 -10.579 -30.610 1.00 84.81 75 GLN A N 1
ATOM 645 C CA . GLN A 1 75 ? 4.220 -10.460 -31.890 1.00 84.81 75 GLN A CA 1
ATOM 646 C C . GLN A 1 75 ? 4.238 -11.764 -32.696 1.00 84.81 75 GLN A C 1
ATOM 648 O O . GLN A 1 75 ? 3.249 -12.079 -33.353 1.00 84.81 75 GLN A O 1
ATOM 653 N N . GLN A 1 76 ? 5.340 -12.516 -32.649 1.00 79.56 76 GLN A N 1
ATOM 654 C CA . GLN A 1 76 ? 5.562 -13.671 -33.529 1.00 79.56 76 GLN A CA 1
ATOM 655 C C . GLN A 1 76 ? 5.584 -15.023 -32.794 1.00 79.56 76 GLN A C 1
ATOM 657 O O . GLN A 1 76 ? 5.704 -16.071 -33.424 1.00 79.56 76 GLN A O 1
ATOM 662 N N . GLY A 1 77 ? 5.480 -15.034 -31.461 1.00 76.62 77 GLY A N 1
ATOM 663 C CA . GLY A 1 77 ? 5.577 -16.226 -30.606 1.00 76.62 77 GLY A CA 1
ATOM 664 C C . GLY A 1 77 ? 7.005 -16.774 -30.452 1.00 76.62 77 GLY A C 1
ATOM 665 O O . GLY A 1 77 ? 7.347 -17.326 -29.408 1.00 76.62 77 GLY A O 1
ATOM 666 N N . SER A 1 78 ? 7.851 -16.598 -31.468 1.00 80.69 78 SER A N 1
ATOM 667 C CA . SER A 1 78 ? 9.284 -16.908 -31.489 1.00 80.69 78 SER A CA 1
ATOM 668 C C . SER A 1 78 ? 9.992 -16.007 -32.510 1.00 80.69 78 SER A C 1
ATOM 670 O O . SER A 1 78 ? 9.336 -15.443 -33.383 1.00 80.69 78 SER A O 1
ATOM 672 N N . TYR A 1 79 ? 11.316 -15.860 -32.417 1.00 83.56 79 TYR A N 1
ATOM 673 C CA . TYR A 1 79 ? 12.104 -15.065 -33.360 1.00 83.56 79 TYR A CA 1
ATOM 674 C C . TYR A 1 79 ? 13.424 -15.747 -33.744 1.00 83.56 79 TYR A C 1
ATOM 676 O O . TYR A 1 79 ? 14.021 -16.468 -32.947 1.00 83.56 79 TYR A O 1
ATOM 684 N N . ASP A 1 80 ? 13.901 -15.460 -34.957 1.00 85.00 80 ASP A N 1
ATOM 685 C CA . ASP A 1 80 ? 15.267 -15.717 -35.416 1.00 85.00 80 ASP A CA 1
ATOM 686 C C . ASP A 1 80 ? 15.783 -14.414 -36.032 1.00 85.00 80 ASP A C 1
ATOM 688 O O . ASP A 1 80 ? 15.247 -13.952 -37.037 1.00 85.00 80 ASP A O 1
ATOM 692 N N . LEU A 1 81 ? 16.815 -13.811 -35.439 1.00 84.56 81 LEU A N 1
ATOM 693 C CA . LEU A 1 81 ? 17.361 -12.516 -35.865 1.00 84.56 81 LEU A CA 1
ATOM 694 C C . LEU A 1 81 ? 17.998 -12.530 -37.260 1.00 84.56 81 LEU A C 1
ATOM 696 O O . LEU A 1 81 ? 18.315 -11.475 -37.803 1.00 84.56 81 LEU A O 1
ATOM 700 N N . ARG A 1 82 ? 18.184 -13.710 -37.858 1.00 83.38 82 ARG A N 1
ATOM 701 C CA . ARG A 1 82 ? 18.626 -13.860 -39.253 1.00 83.38 82 ARG A CA 1
ATOM 702 C C . ARG A 1 82 ? 17.495 -13.628 -40.251 1.00 83.38 82 ARG A C 1
ATOM 704 O O . ARG A 1 82 ? 17.774 -13.372 -41.416 1.00 83.38 82 ARG A O 1
ATOM 711 N N . VAL A 1 83 ? 16.248 -13.751 -39.799 1.00 83.44 83 VAL A N 1
ATOM 712 C CA . VAL A 1 83 ? 15.030 -13.631 -40.616 1.00 83.44 83 VAL A CA 1
ATOM 713 C C . VAL A 1 83 ? 14.187 -12.437 -40.167 1.00 83.44 83 VAL A C 1
ATOM 715 O O . VAL A 1 83 ? 13.567 -11.770 -40.988 1.00 83.44 83 VAL A O 1
ATOM 718 N N . HIS A 1 84 ? 14.193 -12.142 -38.869 1.00 86.81 84 HIS A N 1
ATOM 719 C CA . HIS A 1 84 ? 13.429 -11.080 -38.226 1.00 86.81 84 HIS A CA 1
ATOM 720 C C . HIS A 1 84 ? 14.401 -10.043 -37.636 1.00 86.81 84 HIS A C 1
ATOM 722 O O . HIS A 1 84 ? 14.653 -10.063 -36.427 1.00 86.81 84 HIS A O 1
ATOM 728 N N . PRO A 1 85 ? 15.013 -9.179 -38.470 1.00 86.81 85 PRO A N 1
ATOM 729 C CA . PRO A 1 85 ? 15.952 -8.176 -37.986 1.00 86.81 85 PRO A CA 1
ATOM 730 C C . PRO A 1 85 ? 15.244 -7.153 -37.093 1.00 86.81 85 PRO A C 1
ATOM 732 O O . PRO A 1 85 ? 14.096 -6.776 -37.332 1.00 86.81 85 PRO A O 1
ATOM 735 N N . LEU A 1 86 ? 15.953 -6.673 -36.072 1.00 89.81 86 LEU A N 1
ATOM 736 C CA . LEU A 1 86 ? 15.515 -5.501 -35.315 1.00 89.81 86 LEU A CA 1
ATOM 737 C C . LEU A 1 86 ? 15.621 -4.254 -36.194 1.00 89.81 86 LEU A C 1
ATOM 739 O O . LEU A 1 86 ? 16.626 -4.080 -36.871 1.00 89.81 86 LEU A O 1
ATOM 743 N N . ALA A 1 87 ? 14.643 -3.355 -36.134 1.00 90.31 87 ALA A N 1
ATOM 744 C CA . ALA A 1 87 ? 14.774 -2.052 -36.775 1.00 90.31 87 ALA A CA 1
ATOM 745 C C . ALA A 1 87 ? 15.717 -1.169 -35.943 1.00 90.31 87 ALA A C 1
ATOM 747 O O . ALA A 1 87 ? 15.390 -0.804 -34.810 1.00 90.31 87 ALA A O 1
ATOM 748 N N . PHE A 1 88 ? 16.899 -0.848 -36.475 1.00 91.81 88 PHE A N 1
ATOM 749 C CA . PHE A 1 88 ? 17.792 0.088 -35.801 1.00 91.81 88 PHE A CA 1
ATOM 750 C C . PHE A 1 88 ? 17.251 1.517 -35.920 1.00 91.81 88 PHE A C 1
ATOM 752 O O . PHE A 1 88 ? 16.827 1.919 -37.002 1.00 91.81 88 PHE A O 1
ATOM 759 N N . PRO A 1 89 ? 17.252 2.289 -34.823 1.00 89.56 89 PRO A N 1
ATOM 760 C CA . PRO A 1 89 ? 16.807 3.672 -34.850 1.00 89.56 89 PRO A CA 1
ATOM 761 C C . PRO A 1 89 ? 17.818 4.550 -35.594 1.00 89.56 89 PRO A C 1
ATOM 763 O O . PRO A 1 89 ? 19.023 4.302 -35.537 1.00 89.56 89 PRO A O 1
ATOM 766 N N . ASP A 1 90 ? 17.324 5.622 -36.212 1.00 87.44 90 ASP A N 1
ATOM 767 C CA . ASP A 1 90 ? 18.169 6.620 -36.877 1.00 87.44 90 ASP A CA 1
ATOM 768 C C . ASP A 1 90 ? 19.100 7.345 -35.889 1.00 87.44 90 ASP A C 1
ATOM 770 O O . ASP A 1 90 ? 20.246 7.643 -36.215 1.00 87.44 90 ASP A O 1
ATOM 774 N N . ASP A 1 91 ? 18.622 7.592 -34.663 1.00 90.88 91 ASP A N 1
ATOM 775 C CA . ASP A 1 91 ? 19.396 8.209 -33.583 1.00 90.88 91 ASP A CA 1
ATOM 776 C C . ASP A 1 91 ? 19.511 7.257 -32.385 1.00 90.88 91 ASP A C 1
ATOM 778 O O . ASP A 1 91 ? 18.705 7.248 -31.445 1.00 90.88 91 ASP A O 1
ATOM 782 N N . LEU A 1 92 ? 20.540 6.412 -32.434 1.00 90.38 92 LEU A N 1
ATOM 783 C CA . LEU A 1 92 ? 20.819 5.440 -31.382 1.00 90.38 92 LEU A CA 1
ATOM 784 C C . LEU A 1 92 ? 21.191 6.111 -30.051 1.00 90.38 92 LEU A C 1
ATOM 786 O O . LEU A 1 92 ? 20.871 5.577 -28.988 1.00 90.38 92 LEU A O 1
ATOM 790 N N . ASP A 1 93 ? 21.821 7.285 -30.092 1.00 90.62 93 ASP A N 1
ATOM 791 C CA . ASP A 1 93 ? 22.221 8.029 -28.897 1.00 90.62 93 ASP A CA 1
ATOM 792 C C . ASP A 1 93 ? 21.012 8.607 -28.176 1.00 90.62 93 ASP A C 1
ATOM 794 O O . ASP A 1 93 ? 20.903 8.494 -26.950 1.00 90.62 93 ASP A O 1
ATOM 798 N N . GLN A 1 94 ? 20.055 9.150 -28.927 1.00 91.00 94 GLN A N 1
ATOM 799 C CA . GLN A 1 94 ? 18.778 9.596 -28.385 1.00 91.00 94 GLN A CA 1
ATOM 800 C C . GLN A 1 94 ? 18.002 8.433 -27.762 1.00 91.00 94 GLN A C 1
ATOM 802 O O . GLN A 1 94 ? 17.410 8.605 -26.693 1.00 91.00 94 GLN A O 1
ATOM 807 N N . VAL A 1 95 ? 18.026 7.245 -28.376 1.00 91.00 95 VAL A N 1
ATOM 808 C CA . VAL A 1 95 ? 17.384 6.049 -27.812 1.00 91.00 95 VAL A CA 1
ATOM 809 C C . VAL A 1 95 ? 18.067 5.615 -26.516 1.00 91.00 95 VAL A C 1
ATOM 811 O O . VAL A 1 95 ? 17.379 5.440 -25.509 1.00 91.00 95 VAL A O 1
ATOM 814 N N . ILE A 1 96 ? 19.399 5.509 -26.491 1.00 90.00 96 ILE A N 1
ATOM 815 C CA . ILE A 1 96 ? 20.169 5.163 -25.283 1.00 90.00 96 ILE A CA 1
ATOM 816 C C . ILE A 1 96 ? 19.894 6.177 -24.166 1.00 90.00 96 ILE A C 1
ATOM 818 O O . ILE A 1 96 ? 19.552 5.778 -23.051 1.00 90.00 96 ILE A O 1
ATOM 822 N N . ALA A 1 97 ? 19.955 7.476 -24.467 1.00 86.69 97 ALA A N 1
ATOM 823 C CA . ALA A 1 97 ? 19.648 8.543 -23.518 1.00 86.69 97 ALA A CA 1
ATOM 824 C C . ALA A 1 97 ? 18.180 8.506 -23.063 1.00 86.69 97 ALA A C 1
ATOM 826 O O . ALA A 1 97 ? 17.873 8.797 -21.907 1.00 86.69 97 ALA A O 1
ATOM 827 N N . GLY A 1 98 ? 17.254 8.130 -23.947 1.00 85.19 98 GLY A N 1
ATOM 828 C CA . GLY A 1 98 ? 15.840 7.942 -23.636 1.00 85.19 98 GLY A CA 1
ATOM 829 C C . GLY A 1 98 ? 15.612 6.788 -22.661 1.00 85.19 98 GLY A C 1
ATOM 830 O O . GLY A 1 98 ? 14.889 6.950 -21.677 1.00 85.19 98 GLY A O 1
ATOM 831 N N . ILE A 1 99 ? 16.261 5.642 -22.879 1.00 84.56 99 ILE A N 1
ATOM 832 C CA . ILE A 1 99 ? 16.223 4.501 -21.955 1.00 84.56 99 ILE A CA 1
ATOM 833 C C . ILE A 1 99 ? 16.905 4.851 -20.634 1.00 84.56 99 ILE A C 1
ATOM 835 O O . ILE A 1 99 ? 16.351 4.547 -19.576 1.00 84.56 99 ILE A O 1
ATOM 839 N N . GLU A 1 100 ? 18.045 5.544 -20.662 1.00 84.31 100 GLU A N 1
ATOM 840 C CA . GLU A 1 100 ? 18.698 6.062 -19.458 1.00 84.31 100 GLU A CA 1
ATOM 841 C C . GLU A 1 100 ? 17.732 6.939 -18.663 1.00 84.31 100 GLU A C 1
ATOM 843 O O . GLU A 1 100 ? 17.499 6.680 -17.483 1.00 84.31 100 GLU A O 1
ATOM 848 N N . ARG A 1 101 ? 17.091 7.918 -19.304 1.00 76.56 101 ARG A N 1
ATOM 849 C CA . ARG A 1 101 ? 16.109 8.821 -18.685 1.00 76.56 101 ARG A CA 1
ATOM 850 C C . ARG A 1 101 ? 14.909 8.085 -18.095 1.00 76.56 101 ARG A C 1
ATOM 852 O O . ARG A 1 101 ? 14.541 8.361 -16.950 1.00 76.56 101 ARG A O 1
ATOM 859 N N . LYS A 1 102 ? 14.335 7.133 -18.843 1.00 75.94 102 LYS A N 1
ATOM 860 C CA . LYS A 1 102 ? 13.225 6.272 -18.394 1.00 75.94 102 LYS A CA 1
ATOM 861 C C . LYS A 1 102 ? 13.621 5.438 -17.173 1.00 75.94 102 LYS A C 1
ATOM 863 O O . LYS A 1 102 ? 12.839 5.300 -16.237 1.00 75.94 102 LYS A O 1
ATOM 868 N N . THR A 1 103 ? 14.843 4.911 -17.163 1.00 68.88 103 THR A N 1
ATOM 869 C CA . THR A 1 103 ? 15.311 3.952 -16.150 1.00 68.88 103 THR A CA 1
ATOM 870 C C . THR A 1 103 ? 15.897 4.637 -14.910 1.00 68.88 103 THR A C 1
ATOM 872 O O . THR A 1 103 ? 15.823 4.094 -13.810 1.00 68.88 103 THR A O 1
ATOM 875 N N . THR A 1 104 ? 16.458 5.842 -15.051 1.00 63.00 104 THR A N 1
ATOM 876 C CA . THR A 1 104 ? 17.170 6.567 -13.978 1.00 63.00 104 THR A CA 1
ATOM 877 C C . THR A 1 104 ? 16.372 7.715 -13.353 1.00 63.00 104 THR A C 1
ATOM 879 O O . THR A 1 104 ? 16.920 8.457 -12.542 1.00 63.00 104 THR A O 1
ATOM 882 N N . ARG A 1 105 ? 15.075 7.860 -13.676 1.00 55.81 105 ARG A N 1
ATOM 883 C CA . ARG A 1 105 ? 14.186 8.946 -13.194 1.00 55.81 105 ARG A CA 1
ATOM 884 C C . ARG A 1 105 ? 14.628 10.370 -13.586 1.00 55.81 105 ARG A C 1
ATOM 886 O O . ARG A 1 105 ? 14.056 11.335 -13.091 1.00 55.81 105 ARG A O 1
ATOM 893 N N . SER A 1 106 ? 15.610 10.519 -14.476 1.00 44.88 106 SER A N 1
ATOM 894 C CA . SER A 1 106 ? 16.188 11.812 -14.880 1.00 44.88 106 SER A CA 1
ATOM 895 C C . SER A 1 106 ? 15.472 12.482 -16.063 1.00 44.88 106 SER A C 1
ATOM 897 O O . SER A 1 106 ? 15.775 13.625 -16.391 1.00 44.88 106 SER A O 1
ATOM 899 N N . GLY A 1 107 ? 14.494 11.814 -16.683 1.00 40.94 107 GLY A N 1
ATOM 900 C CA . GLY A 1 107 ? 13.645 12.390 -17.730 1.00 40.94 107 GLY A CA 1
ATOM 901 C C . GLY A 1 107 ? 12.164 12.237 -17.436 1.00 40.94 107 GLY A C 1
ATOM 902 O O . GLY A 1 107 ? 11.423 11.693 -18.248 1.00 40.94 107 GLY A O 1
ATOM 903 N N . ILE A 1 108 ? 11.722 12.736 -16.283 1.00 43.03 108 ILE A N 1
ATOM 904 C CA . ILE A 1 108 ? 10.344 13.212 -16.197 1.00 43.03 108 ILE A CA 1
ATOM 905 C C . ILE A 1 108 ? 10.339 14.509 -17.013 1.00 43.03 108 ILE A C 1
ATOM 907 O O . ILE A 1 108 ? 10.692 15.572 -16.504 1.00 43.03 108 ILE A O 1
ATOM 911 N N . GLU A 1 109 ? 9.993 14.417 -18.304 1.00 41.22 109 GLU A N 1
ATOM 912 C CA . GLU A 1 109 ? 9.336 15.545 -18.971 1.00 41.22 109 GLU A CA 1
ATOM 913 C C . GLU A 1 109 ? 8.309 16.077 -17.982 1.00 41.22 109 GLU A C 1
ATOM 915 O O . GLU A 1 109 ? 7.607 15.263 -17.376 1.00 41.22 109 GLU A O 1
ATOM 920 N N . LYS A 1 110 ? 8.273 17.400 -17.762 1.00 42.38 110 LYS A N 1
ATOM 921 C CA . LYS A 1 110 ? 7.209 18.045 -16.991 1.00 42.38 110 LYS A CA 1
ATOM 922 C C . LYS A 1 110 ? 5.886 17.491 -17.516 1.00 42.38 110 LYS A C 1
ATOM 924 O O . LYS A 1 110 ? 5.382 17.962 -18.531 1.00 42.38 110 LYS A O 1
ATOM 929 N N . LYS A 1 111 ? 5.359 16.465 -16.839 1.00 45.44 111 LYS A N 1
ATOM 930 C CA . LYS A 1 111 ? 3.975 16.047 -16.968 1.00 45.44 111 LYS A CA 1
ATOM 931 C C . LYS A 1 111 ? 3.202 17.338 -16.794 1.00 45.44 111 LYS A C 1
ATOM 933 O O . LYS A 1 111 ? 3.560 18.116 -15.903 1.00 45.44 111 LYS A O 1
ATOM 938 N N . GLU A 1 112 ? 2.195 17.568 -17.636 1.00 49.50 112 GLU A N 1
ATOM 939 C CA . GLU A 1 112 ? 1.089 18.440 -17.251 1.00 49.50 112 GLU A CA 1
ATOM 940 C C . GLU A 1 112 ? 0.905 18.260 -15.752 1.00 49.50 112 GLU A C 1
ATOM 942 O O . GLU A 1 112 ? 0.773 17.114 -15.309 1.00 49.50 112 GLU A O 1
ATOM 947 N N . GLU A 1 113 ? 1.095 19.334 -14.977 1.00 51.22 113 GLU A N 1
ATOM 948 C CA . GLU A 1 113 ? 0.972 19.258 -13.528 1.00 51.22 113 GLU A CA 1
ATOM 949 C C . GLU A 1 113 ? -0.390 18.640 -13.286 1.00 51.22 113 GLU A C 1
ATOM 951 O O . GLU A 1 113 ? -1.420 19.256 -13.567 1.00 51.22 113 GLU A O 1
ATOM 956 N N . ILE A 1 114 ? -0.381 17.362 -12.903 1.00 63.06 114 ILE A N 1
ATOM 957 C CA . ILE A 1 114 ? -1.599 16.601 -12.754 1.00 63.06 114 ILE A CA 1
ATOM 958 C C . ILE A 1 114 ? -2.289 17.287 -11.590 1.00 63.06 114 ILE A C 1
ATOM 960 O O . ILE A 1 114 ? -1.888 17.136 -10.439 1.00 63.06 114 ILE A O 1
ATOM 964 N N . SER A 1 115 ? -3.258 18.137 -11.904 1.00 75.00 115 SER A N 1
ATOM 965 C CA . SER A 1 115 ? -3.857 18.971 -10.885 1.00 75.00 115 SER A CA 1
ATOM 966 C C . SER A 1 115 ? -4.684 18.077 -9.966 1.00 75.00 115 SER A C 1
ATOM 968 O O . SER A 1 115 ? -5.318 17.115 -10.411 1.00 75.00 115 SER A O 1
ATOM 970 N N . LEU A 1 116 ? -4.727 18.409 -8.677 1.00 74.75 116 LEU A N 1
ATOM 971 C CA . LEU A 1 116 ? -5.621 17.747 -7.723 1.00 74.75 116 LEU A CA 1
ATOM 972 C C . LEU A 1 116 ? -7.081 17.751 -8.214 1.00 74.75 116 LEU A C 1
ATOM 974 O O . LEU A 1 116 ? -7.814 16.807 -7.954 1.00 74.75 116 LEU A O 1
ATOM 978 N N . SER A 1 117 ? -7.495 18.783 -8.956 1.00 78.62 117 SER A N 1
ATOM 979 C CA . SER A 1 117 ? -8.807 18.862 -9.616 1.00 78.62 117 SER A CA 1
ATOM 980 C C . SER A 1 117 ? -9.021 17.833 -10.719 1.00 78.62 117 SER A C 1
ATOM 982 O O . SER A 1 117 ? -10.150 17.389 -10.903 1.00 78.62 117 SER A O 1
ATOM 984 N N . THR A 1 118 ? -7.966 17.440 -11.428 1.00 82.06 118 THR A N 1
ATOM 985 C CA . THR A 1 118 ? -8.041 16.412 -12.471 1.00 82.06 118 THR A CA 1
ATOM 986 C C . THR A 1 118 ? -8.127 15.014 -11.857 1.00 82.06 118 THR A C 1
ATOM 988 O O . THR A 1 118 ? -8.883 14.180 -12.343 1.00 82.06 118 THR A O 1
ATOM 991 N N . LEU A 1 119 ? -7.381 14.758 -10.777 1.00 80.38 119 LEU A N 1
ATOM 992 C CA . LEU A 1 119 ? -7.369 13.454 -10.093 1.00 80.38 119 LEU A CA 1
ATOM 993 C C . LEU A 1 119 ? -8.583 13.228 -9.200 1.00 80.38 119 LEU A C 1
ATOM 995 O O . LEU A 1 119 ? -9.067 12.106 -9.086 1.00 80.38 119 LEU A O 1
ATOM 999 N N . PHE A 1 120 ? -9.067 14.295 -8.571 1.00 84.31 120 PHE A N 1
ATOM 1000 C CA . PHE A 1 120 ? -10.198 14.269 -7.656 1.00 84.31 120 PHE A CA 1
ATOM 1001 C C . PHE A 1 120 ? -11.222 15.311 -8.129 1.00 84.31 120 PHE A C 1
ATOM 1003 O O . PHE A 1 120 ? -11.202 16.458 -7.669 1.00 84.31 120 PHE A O 1
ATOM 1010 N N . PRO A 1 121 ? -12.105 14.955 -9.084 1.00 80.12 121 PRO A N 1
ATOM 1011 C CA . PRO A 1 121 ? -13.125 15.872 -9.600 1.00 80.12 121 PRO A CA 1
ATOM 1012 C C . PRO A 1 121 ? -14.132 16.284 -8.520 1.00 80.12 121 PRO A C 1
ATOM 1014 O O . PRO A 1 121 ? -14.584 17.433 -8.488 1.00 80.12 121 PRO A O 1
ATOM 1017 N N . ASP A 1 122 ? -14.416 15.375 -7.586 1.00 88.00 122 ASP A N 1
ATOM 1018 C CA . ASP A 1 122 ? -15.240 15.637 -6.411 1.00 88.00 122 ASP A CA 1
ATOM 1019 C C . ASP A 1 122 ? -14.562 16.624 -5.446 1.00 88.00 122 ASP A C 1
ATOM 1021 O O . ASP A 1 122 ? -13.371 16.522 -5.143 1.00 88.00 122 ASP A O 1
ATOM 1025 N N . SER A 1 123 ? -15.316 17.615 -4.972 1.00 81.38 123 SER A N 1
ATOM 1026 C CA . SER A 1 123 ? -14.774 18.708 -4.162 1.00 81.38 123 SER A CA 1
ATOM 1027 C C . SER A 1 123 ? -14.431 18.301 -2.733 1.00 81.38 123 SER A C 1
ATOM 1029 O O . SER A 1 123 ? -13.460 18.834 -2.189 1.00 81.38 123 SER A O 1
ATOM 1031 N N . GLN A 1 124 ? -15.166 17.360 -2.140 1.00 80.25 124 GLN A N 1
ATOM 1032 C CA . GLN A 1 124 ? -14.901 16.884 -0.784 1.00 80.25 124 GLN A CA 1
ATOM 1033 C C . GLN A 1 124 ? -13.660 15.990 -0.768 1.00 80.25 124 GLN A C 1
ATOM 1035 O O . GLN A 1 124 ? -12.737 16.239 0.008 1.00 80.25 124 GLN A O 1
ATOM 1040 N N . LEU A 1 125 ? -13.572 15.034 -1.697 1.00 77.56 125 LEU A N 1
ATOM 1041 C CA . LEU A 1 125 ? -12.406 14.157 -1.853 1.00 77.56 125 LEU A CA 1
ATOM 1042 C C . LEU A 1 125 ? -11.141 14.938 -2.207 1.00 77.56 125 LEU A C 1
ATOM 1044 O O . LEU A 1 125 ? -10.061 14.642 -1.700 1.00 77.56 125 LEU A O 1
ATOM 1048 N N . ARG A 1 126 ? -11.265 15.978 -3.032 1.00 90.06 126 ARG A N 1
ATOM 1049 C CA . ARG A 1 126 ? -10.140 16.853 -3.371 1.00 90.06 126 ARG A CA 1
ATOM 1050 C C . ARG A 1 126 ? -9.621 17.643 -2.177 1.00 90.06 126 ARG A C 1
ATOM 1052 O O . ARG A 1 126 ? -8.410 17.807 -2.050 1.00 90.06 126 ARG A O 1
ATOM 1059 N N . ASN A 1 127 ? -10.512 18.165 -1.337 1.00 79.69 127 ASN A N 1
ATOM 1060 C CA . ASN A 1 127 ? -10.109 18.896 -0.135 1.00 79.69 127 ASN A CA 1
ATOM 1061 C C . ASN A 1 127 ? -9.423 17.960 0.860 1.00 79.69 127 ASN A C 1
ATOM 1063 O O . ASN A 1 127 ? -8.343 18.286 1.340 1.00 79.69 127 ASN A O 1
ATOM 1067 N N . PHE A 1 128 ? -9.975 16.763 1.050 1.00 78.25 128 PHE A N 1
ATOM 1068 C CA . PHE A 1 128 ? -9.361 15.724 1.870 1.00 78.25 128 PHE A CA 1
ATOM 1069 C C . PHE A 1 128 ? -7.964 15.321 1.365 1.00 78.25 128 PHE A C 1
ATOM 1071 O O . PHE A 1 128 ? -7.006 15.273 2.136 1.00 78.25 128 PHE A O 1
ATOM 1078 N N . ALA A 1 129 ? -7.813 15.083 0.057 1.00 77.38 129 ALA A N 1
ATOM 1079 C CA . ALA A 1 129 ? -6.518 14.776 -0.549 1.00 77.38 129 ALA A CA 1
ATOM 1080 C C . ALA A 1 129 ? -5.511 15.924 -0.367 1.00 77.38 129 ALA A C 1
ATOM 1082 O O . ALA A 1 129 ? -4.343 15.667 -0.085 1.00 77.38 129 ALA A O 1
ATOM 1083 N N . ARG A 1 130 ? -5.961 17.182 -0.478 1.00 81.31 130 ARG A N 1
ATOM 1084 C CA . ARG A 1 130 ? -5.119 18.370 -0.275 1.00 81.31 130 ARG A CA 1
ATOM 1085 C C . ARG A 1 130 ? -4.628 18.477 1.169 1.00 81.31 130 ARG A C 1
ATOM 1087 O O . ARG A 1 130 ? -3.429 18.603 1.377 1.00 81.31 130 ARG A O 1
ATOM 1094 N N . GLU A 1 131 ? -5.520 18.345 2.147 1.00 76.56 131 GLU A N 1
ATOM 1095 C CA . GLU A 1 131 ? -5.160 18.386 3.571 1.00 76.56 131 GLU A CA 1
ATOM 1096 C C . GLU A 1 131 ? -4.152 17.288 3.931 1.00 76.56 131 GLU A C 1
ATOM 1098 O O . GLU A 1 131 ? -3.134 17.552 4.570 1.00 76.56 131 GLU A O 1
ATOM 1103 N N . ARG A 1 132 ? -4.370 16.054 3.461 1.00 69.25 132 ARG A N 1
ATOM 1104 C CA . ARG A 1 132 ? -3.438 14.943 3.715 1.00 69.25 132 ARG A CA 1
ATOM 1105 C C . ARG A 1 132 ? -2.095 15.127 3.024 1.00 69.25 132 ARG A C 1
ATOM 1107 O O . ARG A 1 132 ? -1.064 14.790 3.605 1.00 69.25 132 ARG A O 1
ATOM 1114 N N . MET A 1 133 ? -2.102 15.642 1.800 1.00 82.94 133 MET A N 1
ATOM 1115 C CA . MET A 1 133 ? -0.892 15.972 1.055 1.00 82.94 133 MET A CA 1
ATOM 1116 C C . MET A 1 133 ? -0.080 17.045 1.792 1.00 82.94 133 MET A C 1
ATOM 1118 O O . MET A 1 133 ? 1.131 16.885 1.942 1.00 82.94 133 MET A O 1
ATOM 1122 N N . ASP A 1 134 ? -0.730 18.085 2.317 1.00 70.00 134 ASP A N 1
ATOM 1123 C CA . ASP A 1 134 ? -0.081 19.151 3.087 1.00 70.00 134 ASP A CA 1
ATOM 1124 C C . ASP A 1 134 ? 0.515 18.628 4.403 1.00 70.00 134 ASP A C 1
ATOM 1126 O O . ASP A 1 134 ? 1.687 18.878 4.692 1.00 70.00 134 ASP A O 1
ATOM 1130 N N . VAL A 1 135 ? -0.245 17.834 5.162 1.00 67.25 135 VAL A N 1
ATOM 1131 C CA . VAL A 1 135 ? 0.176 17.317 6.476 1.00 67.25 135 VAL A CA 1
ATOM 1132 C C . VAL A 1 135 ? 1.277 16.256 6.365 1.00 67.25 135 VAL A C 1
ATOM 1134 O O . VAL A 1 135 ? 2.264 16.311 7.096 1.00 67.25 135 VAL A O 1
ATOM 1137 N N . LEU A 1 136 ? 1.125 15.279 5.467 1.00 59.28 136 LEU A N 1
ATOM 1138 C CA . LEU A 1 136 ? 1.985 14.085 5.426 1.00 59.28 136 LEU A CA 1
ATOM 1139 C C . LEU A 1 136 ? 3.135 14.210 4.430 1.00 59.28 136 LEU A C 1
ATOM 1141 O O . LEU A 1 136 ? 4.175 13.570 4.584 1.00 59.28 136 LEU A O 1
ATOM 1145 N N . HIS A 1 137 ? 2.945 15.029 3.400 1.00 73.19 137 HIS A N 1
ATOM 1146 C CA . HIS A 1 137 ? 3.861 15.119 2.270 1.00 73.19 137 HIS A CA 1
ATOM 1147 C C . HIS A 1 137 ? 4.238 16.567 1.935 1.00 73.19 137 HIS A C 1
ATOM 1149 O O . HIS A 1 137 ? 4.817 16.810 0.882 1.00 73.19 137 HIS A O 1
ATOM 1155 N N . ARG A 1 138 ? 3.970 17.529 2.835 1.00 78.06 138 ARG A N 1
ATOM 1156 C CA . ARG A 1 138 ? 4.323 18.957 2.684 1.00 78.06 138 ARG A CA 1
ATOM 1157 C C . ARG A 1 138 ? 3.824 19.573 1.374 1.00 78.06 138 ARG A C 1
ATOM 1159 O O . ARG A 1 138 ? 4.508 20.396 0.770 1.00 78.06 138 ARG A O 1
ATOM 1166 N N . GLY A 1 139 ? 2.657 19.133 0.924 1.00 71.25 139 GLY A N 1
ATOM 1167 C CA . GLY A 1 139 ? 2.037 19.604 -0.307 1.00 71.25 139 GLY A CA 1
ATOM 1168 C C . GLY A 1 139 ? 2.527 18.888 -1.571 1.00 71.25 139 GLY A C 1
ATOM 1169 O O . GLY A 1 139 ? 2.146 19.275 -2.673 1.00 71.25 139 GLY A O 1
ATOM 1170 N N . ASP A 1 140 ? 3.349 17.838 -1.451 1.00 77.62 140 ASP A N 1
ATOM 1171 C CA . ASP A 1 140 ? 3.838 17.070 -2.599 1.00 77.62 140 ASP A CA 1
ATOM 1172 C C . ASP A 1 140 ? 2.858 15.955 -3.007 1.00 77.62 140 ASP A C 1
ATOM 1174 O O . ASP A 1 140 ? 2.792 14.873 -2.409 1.00 77.62 140 ASP A O 1
ATOM 1178 N N . LEU A 1 141 ? 2.126 16.217 -4.091 1.00 79.69 141 LEU A N 1
ATOM 1179 C CA . LEU A 1 141 ? 1.184 15.284 -4.705 1.00 79.69 141 LEU A CA 1
ATOM 1180 C C . LEU A 1 141 ? 1.852 13.983 -5.162 1.00 79.69 141 LEU A C 1
ATOM 1182 O O . LEU A 1 141 ? 1.247 12.915 -5.075 1.00 79.69 141 LEU A O 1
ATOM 1186 N N . HIS A 1 142 ? 3.087 14.044 -5.658 1.00 76.69 142 HIS A N 1
ATOM 1187 C CA . HIS A 1 142 ? 3.776 12.856 -6.147 1.00 76.69 142 HIS A CA 1
ATOM 1188 C C . HIS A 1 142 ? 4.115 11.914 -4.993 1.00 76.69 142 HIS A C 1
ATOM 1190 O O . HIS A 1 142 ? 3.871 10.711 -5.086 1.00 76.69 142 HIS A O 1
ATOM 1196 N N . SER A 1 143 ? 4.606 12.472 -3.886 1.00 72.50 143 SER A N 1
ATOM 1197 C CA . SER A 1 143 ? 4.871 11.730 -2.652 1.00 72.50 143 SER A CA 1
ATOM 1198 C C . SER A 1 143 ? 3.598 11.117 -2.061 1.00 72.50 143 SER A C 1
ATOM 1200 O O . SER A 1 143 ? 3.622 9.970 -1.612 1.00 72.50 143 SER A O 1
ATOM 1202 N N . TYR A 1 144 ? 2.473 11.832 -2.137 1.00 78.00 144 TYR A N 1
ATOM 1203 C CA . TYR A 1 144 ? 1.171 11.318 -1.713 1.00 78.00 144 TYR A CA 1
ATOM 1204 C C . TYR A 1 144 ? 0.663 10.167 -2.597 1.00 78.00 144 TYR A C 1
ATOM 1206 O O . TYR A 1 144 ? 0.259 9.122 -2.095 1.00 78.00 144 TYR A O 1
ATOM 1214 N N . LEU A 1 145 ? 0.736 10.294 -3.923 1.00 77.69 145 LEU A N 1
ATOM 1215 C CA . LEU A 1 145 ? 0.332 9.212 -4.829 1.00 77.69 145 LEU A CA 1
ATOM 1216 C C . LEU A 1 145 ? 1.259 7.995 -4.717 1.00 77.69 145 LEU A C 1
ATOM 1218 O O . LEU A 1 145 ? 0.795 6.857 -4.765 1.00 77.69 145 LEU A O 1
ATOM 1222 N N . ALA A 1 146 ? 2.563 8.214 -4.539 1.00 73.44 146 ALA A N 1
ATOM 1223 C CA . ALA A 1 146 ? 3.524 7.139 -4.334 1.00 73.44 146 ALA A CA 1
ATOM 1224 C C . ALA A 1 146 ? 3.265 6.376 -3.026 1.00 73.44 146 ALA A C 1
ATOM 1226 O O . ALA A 1 146 ? 3.406 5.154 -3.016 1.00 73.44 146 ALA A O 1
ATOM 1227 N N . SER A 1 147 ? 2.857 7.062 -1.950 1.00 68.62 147 SER A N 1
ATOM 1228 C CA . SER A 1 147 ? 2.504 6.409 -0.684 1.00 68.62 147 SER A CA 1
ATOM 1229 C C . SER A 1 147 ? 1.214 5.593 -0.804 1.00 68.62 147 SER A C 1
ATOM 1231 O O . SER A 1 147 ? 1.174 4.461 -0.325 1.00 68.62 147 SER A O 1
ATOM 1233 N N . LEU A 1 148 ? 0.211 6.096 -1.532 1.00 71.31 148 LEU A N 1
ATOM 1234 C CA . LEU A 1 148 ? -1.014 5.351 -1.844 1.00 71.31 148 LEU A CA 1
ATOM 1235 C C . LEU A 1 148 ? -0.724 4.089 -2.667 1.00 71.31 148 LEU A C 1
ATOM 1237 O O . LEU A 1 148 ? -1.146 2.998 -2.295 1.00 71.31 148 LEU A O 1
ATOM 1241 N N . VAL A 1 149 ? 0.049 4.210 -3.749 1.00 67.44 149 VAL A N 1
ATOM 1242 C CA . VAL A 1 149 ? 0.397 3.069 -4.612 1.00 67.44 149 VAL A CA 1
ATOM 1243 C C . VAL A 1 149 ? 1.297 2.067 -3.890 1.00 67.44 149 VAL A C 1
ATOM 1245 O O . VAL A 1 149 ? 1.162 0.868 -4.108 1.00 67.44 149 VAL A O 1
ATOM 1248 N N . ALA A 1 150 ? 2.209 2.521 -3.027 1.00 60.84 150 ALA A N 1
ATOM 1249 C CA . ALA A 1 150 ? 3.005 1.624 -2.193 1.00 60.84 150 ALA A CA 1
ATOM 1250 C C . ALA A 1 150 ? 2.113 0.841 -1.223 1.00 60.84 150 ALA A C 1
ATOM 1252 O O . ALA A 1 150 ? 2.257 -0.374 -1.134 1.00 60.84 150 ALA A O 1
ATOM 1253 N N . LYS A 1 151 ? 1.147 1.511 -0.584 1.00 58.25 151 LYS A N 1
ATOM 1254 C CA . LYS A 1 151 ? 0.169 0.873 0.304 1.00 58.25 151 LYS A CA 1
ATOM 1255 C C . LYS A 1 151 ? -0.659 -0.189 -0.435 1.00 58.25 151 LYS A C 1
ATOM 1257 O O . LYS A 1 151 ? -0.805 -1.295 0.072 1.00 58.25 151 LYS A O 1
ATOM 1262 N N . GLU A 1 152 ? -1.111 0.102 -1.655 1.00 56.06 152 GLU A N 1
ATOM 1263 C CA . GLU A 1 152 ? -1.832 -0.857 -2.511 1.00 56.06 152 GLU A CA 1
ATOM 1264 C C . GLU A 1 152 ? -0.944 -2.006 -3.008 1.00 56.06 152 GLU A C 1
ATOM 1266 O O . GLU A 1 152 ? -1.337 -3.168 -2.992 1.00 56.06 152 GLU A O 1
ATOM 1271 N N . ARG A 1 153 ? 0.294 -1.727 -3.420 1.00 54.06 153 ARG A N 1
ATOM 1272 C CA . ARG A 1 153 ? 1.232 -2.764 -3.872 1.00 54.06 153 ARG A CA 1
ATOM 1273 C C . ARG A 1 153 ? 1.607 -3.715 -2.739 1.00 54.06 153 ARG A C 1
ATOM 1275 O O . ARG A 1 153 ? 1.696 -4.920 -2.961 1.00 54.06 153 ARG A O 1
ATOM 1282 N N . ASP A 1 154 ? 1.830 -3.184 -1.545 1.00 51.62 154 ASP A N 1
ATOM 1283 C CA . ASP A 1 154 ? 2.144 -3.985 -0.365 1.00 51.62 154 ASP A CA 1
ATOM 1284 C C . ASP A 1 154 ? 0.912 -4.813 0.068 1.00 51.62 154 ASP A C 1
ATOM 1286 O O . ASP A 1 154 ? 1.071 -5.926 0.565 1.00 51.62 154 ASP A O 1
ATOM 1290 N N . SER A 1 155 ? -0.303 -4.335 -0.239 1.00 46.19 155 SER A N 1
ATOM 1291 C CA . SER A 1 155 ? -1.562 -5.096 -0.168 1.00 46.19 155 SER A CA 1
ATOM 1292 C C . SER A 1 155 ? -1.611 -6.250 -1.190 1.00 46.19 155 SER A C 1
ATOM 1294 O O . SER A 1 155 ? -2.041 -7.350 -0.862 1.00 46.19 155 SER A O 1
ATOM 1296 N N . LEU A 1 156 ? -1.123 -6.033 -2.418 1.00 46.50 156 LEU A N 1
ATOM 1297 C CA . LEU A 1 156 ? -1.192 -6.993 -3.534 1.00 46.50 156 LEU A CA 1
ATOM 1298 C C . LEU A 1 156 ? -0.102 -8.083 -3.533 1.00 46.50 156 LEU A C 1
ATOM 1300 O O . LEU A 1 156 ? -0.273 -9.107 -4.190 1.00 46.50 156 LEU A O 1
ATOM 1304 N N . MET A 1 157 ? 1.042 -7.867 -2.872 1.00 50.12 157 MET A N 1
ATOM 1305 C CA . MET A 1 157 ? 2.204 -8.777 -2.937 1.00 50.12 157 MET A CA 1
ATOM 1306 C C . MET A 1 157 ? 2.360 -9.729 -1.733 1.00 50.12 157 MET A C 1
ATOM 1308 O O . MET A 1 157 ? 3.318 -10.507 -1.701 1.00 50.12 157 MET A O 1
ATOM 1312 N N . GLY A 1 158 ? 1.451 -9.701 -0.754 1.00 43.66 158 GLY A N 1
ATOM 1313 C CA . GLY A 1 158 ? 1.428 -10.644 0.371 1.00 43.66 158 GLY A CA 1
ATOM 1314 C C . GLY A 1 158 ? 0.603 -11.901 0.067 1.00 43.66 158 GLY A C 1
ATOM 1315 O O . GLY A 1 158 ? -0.547 -11.796 -0.331 1.00 43.66 158 GLY A O 1
ATOM 1316 N N . ASN A 1 1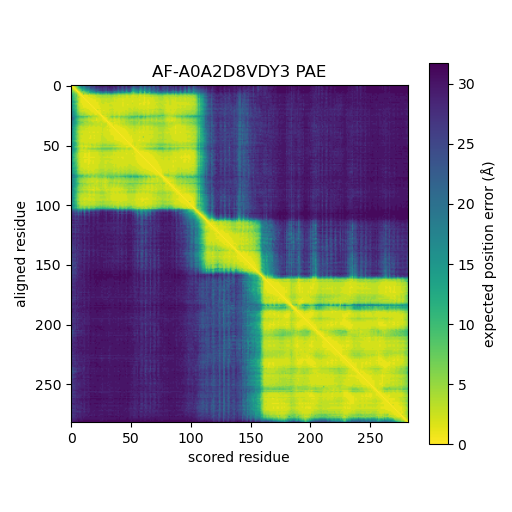59 ? 1.166 -13.097 0.287 1.00 42.59 159 ASN A N 1
ATOM 1317 C CA . ASN A 1 159 ? 0.460 -14.396 0.216 1.00 42.59 159 ASN A CA 1
ATOM 1318 C C . ASN A 1 159 ? -0.355 -14.722 1.491 1.00 42.59 159 ASN A C 1
ATOM 1320 O O . ASN A 1 159 ? -0.576 -15.881 1.827 1.00 42.59 159 ASN A O 1
ATOM 1324 N N . SER A 1 160 ? -0.798 -13.698 2.200 1.00 44.88 160 SER A N 1
ATOM 1325 C CA . SER A 1 160 ? -1.734 -13.754 3.319 1.00 44.88 160 SER A CA 1
ATOM 1326 C C . SER A 1 160 ? -2.801 -12.704 3.029 1.00 44.88 160 SER A C 1
ATOM 1328 O O . SER A 1 160 ? -2.515 -11.760 2.291 1.00 44.88 160 SER A O 1
ATOM 1330 N N . ALA A 1 161 ? -4.027 -12.888 3.532 1.00 52.91 161 ALA A N 1
ATOM 1331 C CA . ALA A 1 161 ? -5.132 -11.944 3.337 1.00 52.91 161 ALA A CA 1
ATOM 1332 C C . ALA A 1 161 ? -4.609 -10.498 3.381 1.00 52.91 161 ALA A C 1
ATOM 1334 O O . ALA A 1 161 ? -4.005 -10.094 4.383 1.00 52.91 161 ALA A O 1
ATOM 1335 N N . SER A 1 162 ? -4.762 -9.754 2.280 1.00 65.31 162 SER A N 1
ATOM 1336 C CA . SER A 1 162 ? -4.285 -8.376 2.211 1.00 65.31 162 SER A CA 1
ATOM 1337 C C . SER A 1 162 ? -4.907 -7.575 3.358 1.00 65.31 162 SER A C 1
ATOM 1339 O O . SER A 1 162 ? -5.945 -7.963 3.899 1.00 65.31 162 SER A O 1
ATOM 1341 N N . ILE A 1 163 ? -4.300 -6.460 3.778 1.00 69.94 163 ILE A N 1
ATOM 1342 C CA . ILE A 1 163 ? -4.878 -5.662 4.879 1.00 69.94 163 ILE A CA 1
ATOM 1343 C C . ILE A 1 163 ? -6.342 -5.302 4.587 1.00 69.94 163 ILE A C 1
ATOM 1345 O O . ILE A 1 163 ? -7.180 -5.345 5.481 1.00 69.94 163 ILE A O 1
ATOM 1349 N N . MET A 1 164 ? -6.658 -5.076 3.309 1.00 71.00 164 MET A N 1
ATOM 1350 C CA . MET A 1 164 ? -8.012 -4.849 2.820 1.00 71.00 164 MET A CA 1
ATOM 1351 C C . MET A 1 164 ? -8.897 -6.092 2.907 1.00 71.00 164 MET A C 1
ATOM 1353 O O . MET A 1 164 ? -10.045 -5.969 3.314 1.00 71.00 164 MET A O 1
ATOM 1357 N N . ASP A 1 165 ? -8.392 -7.285 2.588 1.00 72.38 165 ASP A N 1
ATOM 1358 C CA . ASP A 1 165 ? -9.153 -8.529 2.769 1.00 72.38 165 ASP A CA 1
ATOM 1359 C C . ASP A 1 165 ? -9.474 -8.769 4.241 1.00 72.38 165 ASP A C 1
ATOM 1361 O O . ASP A 1 165 ? -10.589 -9.154 4.582 1.00 72.38 165 ASP A O 1
ATOM 1365 N N . LEU A 1 166 ? -8.518 -8.505 5.129 1.00 80.94 166 LEU A N 1
ATOM 1366 C CA . LEU A 1 166 ? -8.710 -8.678 6.561 1.00 80.94 166 LEU A CA 1
ATOM 1367 C C . LEU A 1 166 ? -9.697 -7.643 7.125 1.00 80.94 166 LEU A C 1
ATOM 1369 O O . LEU A 1 166 ? -10.573 -8.011 7.908 1.00 80.94 166 LEU A O 1
ATOM 1373 N N . ILE A 1 167 ? -9.638 -6.394 6.651 1.00 82.94 167 ILE A N 1
ATOM 1374 C CA . ILE A 1 167 ? -10.670 -5.380 6.908 1.00 82.94 167 ILE A CA 1
ATOM 1375 C C . ILE A 1 167 ? -12.031 -5.869 6.393 1.00 82.94 167 ILE A C 1
ATOM 1377 O O . ILE A 1 167 ? -12.984 -5.900 7.165 1.00 82.94 167 ILE A O 1
ATOM 1381 N N . HIS A 1 168 ? -12.139 -6.340 5.147 1.00 81.88 168 HIS A N 1
ATOM 1382 C CA . HIS A 1 168 ? -13.396 -6.852 4.587 1.00 81.88 168 HIS A CA 1
ATOM 1383 C C . HIS A 1 168 ? -13.946 -8.057 5.362 1.00 81.88 168 HIS A C 1
ATOM 1385 O O . HIS A 1 168 ? -15.160 -8.178 5.527 1.00 81.88 168 HIS A O 1
ATOM 1391 N N . ILE A 1 169 ? -13.087 -8.938 5.881 1.00 84.19 169 ILE A N 1
ATOM 1392 C CA . ILE A 1 169 ? -13.508 -10.041 6.755 1.00 84.19 169 ILE A CA 1
ATOM 1393 C C . ILE A 1 169 ? -14.076 -9.489 8.069 1.00 84.19 169 ILE A C 1
ATOM 1395 O O . ILE A 1 169 ? -15.115 -9.970 8.530 1.00 84.19 169 ILE A O 1
ATOM 1399 N N . CYS A 1 170 ? -13.431 -8.487 8.671 1.00 90.06 170 CYS A N 1
ATOM 1400 C CA . CYS A 1 170 ? -13.942 -7.817 9.867 1.00 90.06 170 CYS A CA 1
ATOM 1401 C C . CYS A 1 170 ? -15.302 -7.156 9.605 1.00 90.06 170 CYS A C 1
ATOM 1403 O O . CYS A 1 170 ? -16.245 -7.397 10.359 1.00 90.06 170 CYS A O 1
ATOM 1405 N N . GLU A 1 171 ? -15.431 -6.407 8.508 1.00 90.06 171 GLU A N 1
ATOM 1406 C CA . GLU A 1 171 ? -16.684 -5.788 8.058 1.00 90.06 171 GLU A CA 1
ATOM 1407 C C . GLU A 1 171 ? -17.783 -6.832 7.875 1.00 90.06 171 GLU A C 1
ATOM 1409 O O . GLU A 1 171 ? -18.871 -6.697 8.428 1.00 90.06 171 GLU A O 1
ATOM 1414 N N . HIS A 1 172 ? -17.483 -7.928 7.178 1.00 88.81 172 HIS A N 1
ATOM 1415 C CA . HIS A 1 172 ? -18.430 -9.015 6.977 1.00 88.81 172 HIS A CA 1
ATOM 1416 C C . HIS A 1 172 ? -18.900 -9.616 8.311 1.00 88.81 172 HIS A C 1
ATOM 1418 O O . HIS A 1 172 ? -20.096 -9.844 8.499 1.00 88.81 172 HIS A O 1
ATOM 1424 N N . LYS A 1 173 ? -17.992 -9.833 9.273 1.00 93.75 173 LYS A N 1
ATOM 1425 C CA . LYS A 1 173 ? -18.341 -10.363 10.604 1.00 93.75 173 LYS A CA 1
ATOM 1426 C C . LYS A 1 173 ? -19.187 -9.398 11.438 1.00 93.75 173 LYS A C 1
ATOM 1428 O O . LYS A 1 173 ? -20.023 -9.883 12.207 1.00 93.75 173 LYS A O 1
ATOM 1433 N N . LEU A 1 174 ? -18.987 -8.088 11.279 1.00 94.00 174 LEU A N 1
ATOM 1434 C CA . LEU A 1 174 ? -19.822 -7.040 11.874 1.00 94.00 174 LEU A CA 1
ATOM 1435 C C . LEU A 1 174 ? -21.214 -7.014 11.224 1.00 94.00 174 LEU A C 1
ATOM 1437 O O . LEU A 1 174 ? -22.225 -7.082 11.924 1.00 94.00 174 LEU A O 1
ATOM 1441 N N . SER A 1 175 ? -21.278 -7.028 9.890 1.00 91.38 175 SER A N 1
ATOM 1442 C CA . SER A 1 175 ? -22.536 -7.037 9.134 1.00 91.38 175 SER A CA 1
ATOM 1443 C C . SER A 1 175 ? -23.388 -8.275 9.416 1.00 91.38 175 SER A C 1
ATOM 1445 O O . SER A 1 175 ? -24.597 -8.147 9.569 1.00 91.38 175 SER A O 1
ATOM 1447 N N . LEU A 1 176 ? -22.786 -9.462 9.571 1.00 91.62 176 LEU A N 1
ATOM 1448 C CA . LEU A 1 176 ? -23.507 -10.684 9.969 1.00 91.62 176 LEU A CA 1
ATOM 1449 C C . LEU A 1 176 ? -24.225 -10.559 11.325 1.00 91.62 176 LEU A C 1
ATOM 1451 O O . LEU A 1 176 ? -25.128 -11.342 11.614 1.00 91.62 176 LEU A O 1
ATOM 1455 N N . ARG A 1 177 ? -23.815 -9.602 12.163 1.00 92.50 177 ARG A N 1
ATOM 1456 C CA . ARG A 1 177 ? -24.394 -9.318 13.483 1.00 92.50 177 ARG A CA 1
ATOM 1457 C C . ARG A 1 177 ? -25.278 -8.070 13.490 1.00 92.50 177 ARG A C 1
ATOM 1459 O O . ARG A 1 177 ? -25.740 -7.688 14.562 1.00 92.50 177 ARG A O 1
ATOM 1466 N N . ASN A 1 178 ? -25.527 -7.473 12.321 1.00 91.88 178 ASN A N 1
ATOM 1467 C CA . ASN A 1 178 ? -26.236 -6.203 12.149 1.00 91.88 178 ASN A CA 1
ATOM 1468 C C . ASN A 1 178 ? -25.621 -5.050 12.963 1.00 91.88 178 ASN A C 1
ATOM 1470 O O . ASN A 1 178 ? -26.348 -4.228 13.507 1.00 91.88 178 ASN A O 1
ATOM 1474 N N . ILE A 1 179 ? -24.290 -5.010 13.068 1.00 92.88 179 ILE A N 1
ATOM 1475 C CA . ILE A 1 179 ? -23.572 -3.942 13.774 1.00 92.88 179 ILE A CA 1
ATOM 1476 C C . ILE A 1 179 ? -23.201 -2.857 12.767 1.00 92.88 179 ILE A C 1
ATOM 1478 O O . ILE A 1 179 ? -22.539 -3.143 11.763 1.00 92.88 179 ILE A O 1
ATOM 1482 N N . GLU A 1 180 ? -23.597 -1.616 13.040 1.00 91.12 180 GLU A N 1
ATOM 1483 C CA . GLU A 1 180 ? -23.172 -0.469 12.242 1.00 91.12 180 GLU A CA 1
ATOM 1484 C C . GLU A 1 180 ? -21.728 -0.078 12.570 1.00 91.12 180 GLU A C 1
ATOM 1486 O O . GLU A 1 180 ? -21.310 -0.029 13.728 1.00 91.12 180 GLU A O 1
ATOM 1491 N N . PHE A 1 181 ? -20.951 0.218 11.532 1.00 91.75 181 PHE A N 1
ATOM 1492 C CA . PHE A 1 181 ? -19.557 0.612 11.673 1.00 91.75 181 PHE A CA 1
ATOM 1493 C C . PHE A 1 181 ? -19.195 1.714 10.680 1.00 91.75 181 PHE A C 1
ATOM 1495 O O . PHE A 1 181 ? -19.797 1.864 9.616 1.00 91.75 181 PHE A O 1
ATOM 1502 N N . VAL A 1 182 ? -18.167 2.475 11.030 1.00 88.12 182 VAL A N 1
ATOM 1503 C CA . VAL A 1 182 ? -17.581 3.535 10.219 1.00 88.12 182 VAL A CA 1
ATOM 1504 C C . VAL A 1 182 ? -16.153 3.133 9.890 1.00 88.12 182 VAL A C 1
ATOM 1506 O O . VAL A 1 182 ? -15.378 2.791 10.782 1.00 88.12 182 VAL A O 1
ATOM 1509 N N . LYS A 1 183 ? -15.786 3.196 8.610 1.00 78.56 183 LYS A N 1
ATOM 1510 C CA . LYS A 1 183 ? -14.388 3.036 8.202 1.00 78.56 183 LYS A CA 1
ATOM 1511 C C . LYS A 1 183 ? -13.642 4.324 8.531 1.00 78.56 183 LYS A C 1
ATOM 1513 O O . LYS A 1 183 ? -14.031 5.389 8.047 1.00 78.56 183 LYS A O 1
ATOM 1518 N N . ARG A 1 184 ? -12.593 4.244 9.344 1.00 66.88 184 ARG A N 1
ATOM 1519 C CA . ARG A 1 184 ? -11.780 5.399 9.731 1.00 66.88 184 ARG A CA 1
ATOM 1520 C C . ARG A 1 184 ? -10.357 5.193 9.245 1.00 66.88 184 ARG A C 1
ATOM 1522 O O . ARG A 1 184 ? -9.569 4.478 9.835 1.00 66.88 184 ARG A O 1
ATOM 1529 N N . PHE A 1 185 ? -10.030 5.852 8.138 1.00 56.00 185 PHE A N 1
ATOM 1530 C CA . PHE A 1 185 ? -8.686 5.816 7.552 1.00 56.00 185 PHE A CA 1
ATOM 1531 C C . PHE A 1 185 ? -7.840 7.038 7.956 1.00 56.00 185 PHE A C 1
ATOM 1533 O O . PHE A 1 185 ? -6.947 7.463 7.206 1.00 56.00 185 PHE A O 1
ATOM 1540 N N . GLU A 1 186 ? -8.162 7.655 9.095 1.00 58.62 186 GLU A N 1
ATOM 1541 C CA . GLU A 1 186 ? -7.408 8.775 9.660 1.00 58.62 186 GLU A CA 1
ATOM 1542 C C . GLU A 1 186 ? -6.113 8.284 10.314 1.00 58.62 186 GLU A C 1
ATOM 1544 O O . GLU A 1 186 ? -6.036 7.185 10.851 1.00 58.62 186 GLU A O 1
ATOM 1549 N N . VAL A 1 187 ? -5.054 9.091 10.226 1.00 57.34 187 VAL A N 1
ATOM 1550 C CA . VAL A 1 187 ? -3.759 8.728 10.815 1.00 57.34 187 VAL A CA 1
ATOM 1551 C C . VAL A 1 187 ? -3.864 8.833 12.336 1.00 57.34 187 VAL A C 1
ATOM 1553 O O . VAL A 1 187 ? -4.216 9.896 12.849 1.00 57.34 187 VAL A O 1
ATOM 1556 N N . GLY A 1 188 ? -3.526 7.747 13.032 1.00 65.31 188 GLY A N 1
ATOM 1557 C CA . GLY A 1 188 ? -3.607 7.662 14.492 1.00 65.31 188 GLY A CA 1
ATOM 1558 C C . GLY A 1 188 ? -4.970 7.208 15.020 1.00 65.31 188 GLY A C 1
ATOM 1559 O O . GLY A 1 188 ? -5.165 7.199 16.227 1.00 65.31 188 GLY A O 1
ATOM 1560 N N . GLU A 1 189 ? -5.906 6.805 14.159 1.00 75.69 189 GLU A N 1
ATOM 1561 C CA . GLU A 1 189 ? -7.153 6.159 14.584 1.00 75.69 189 GLU A CA 1
ATOM 1562 C C . GLU A 1 189 ? -7.230 4.725 14.058 1.00 75.69 189 GLU A C 1
ATOM 1564 O O . GLU A 1 189 ? -6.568 4.385 13.079 1.00 75.69 189 GLU A O 1
ATOM 1569 N N . THR A 1 190 ? -8.020 3.884 14.726 1.00 86.38 190 THR A N 1
ATOM 1570 C CA . THR A 1 190 ? -8.223 2.493 14.314 1.00 86.38 190 THR A CA 1
ATOM 1571 C C . THR A 1 190 ? -8.962 2.376 12.978 1.00 86.38 190 THR A C 1
ATOM 1573 O O . THR A 1 190 ? -9.923 3.115 12.760 1.00 86.38 190 THR A O 1
ATOM 1576 N N . ASP A 1 191 ? -8.604 1.387 12.153 1.00 86.50 191 ASP A N 1
ATOM 1577 C CA . ASP A 1 191 ? -9.176 1.146 10.812 1.00 86.50 191 ASP A CA 1
ATOM 1578 C C . ASP A 1 191 ? -10.721 1.135 10.758 1.00 86.50 191 ASP A C 1
ATOM 1580 O O . ASP A 1 191 ? -11.332 1.686 9.832 1.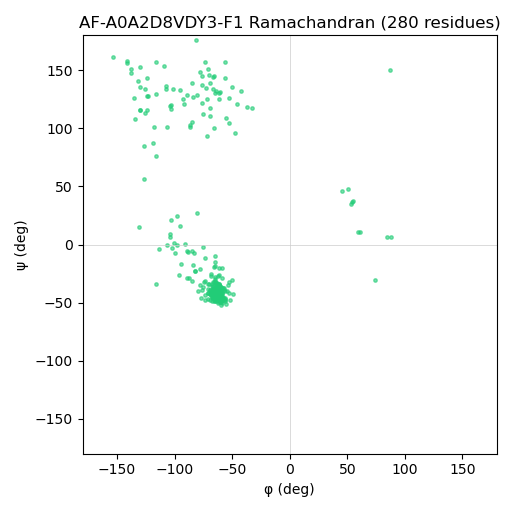00 86.50 191 ASP A O 1
ATOM 1584 N N . LEU A 1 192 ? -11.377 0.500 11.736 1.00 92.06 192 LEU A N 1
ATOM 1585 C CA . LEU A 1 192 ? -12.838 0.476 11.862 1.00 92.06 192 LEU A CA 1
ATOM 1586 C C . LEU A 1 192 ? -13.269 0.999 13.231 1.00 92.06 192 LEU A C 1
ATOM 1588 O O . LEU A 1 192 ? -12.656 0.706 14.256 1.00 92.06 192 LEU A O 1
ATOM 1592 N N . TRP A 1 193 ? -14.383 1.722 13.243 1.00 94.12 193 TRP A N 1
ATOM 1593 C CA . TRP A 1 193 ? -15.016 2.239 14.448 1.00 94.12 193 TRP A CA 1
ATOM 1594 C C . TRP A 1 193 ? -16.466 1.772 14.534 1.00 94.12 193 TRP A C 1
ATOM 1596 O O . TRP A 1 193 ? -17.233 1.974 13.594 1.00 94.12 193 TRP A O 1
ATOM 1606 N N . VAL A 1 194 ? -16.856 1.191 15.664 1.00 95.00 194 VAL A N 1
ATOM 1607 C CA . VAL A 1 194 ? -18.242 0.818 15.980 1.00 95.00 194 VAL A CA 1
ATOM 1608 C C . VAL A 1 194 ? -18.762 1.803 17.033 1.00 95.00 194 VAL A C 1
ATOM 1610 O O . VAL A 1 194 ? -18.409 1.663 18.209 1.00 95.00 194 VAL A O 1
ATOM 1613 N N . PRO A 1 195 ? -19.570 2.813 16.646 1.00 91.88 195 PRO A N 1
ATOM 1614 C CA . PRO A 1 195 ? -19.985 3.882 17.554 1.00 91.88 195 PRO 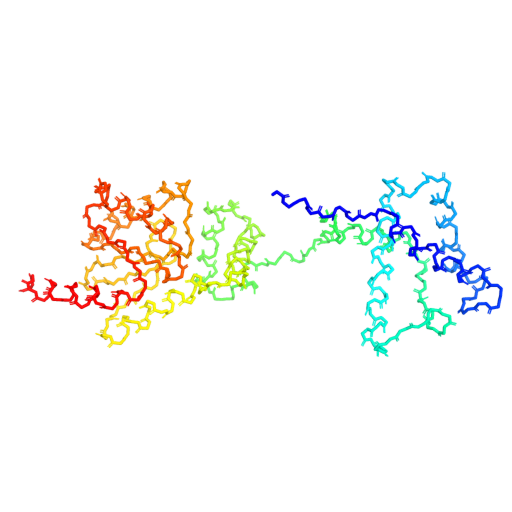A CA 1
ATOM 1615 C C . PRO A 1 195 ? -20.784 3.388 18.756 1.00 91.88 195 PRO A C 1
ATOM 1617 O O . PRO A 1 195 ? -20.516 3.814 19.874 1.00 91.88 195 PRO A O 1
ATOM 1620 N N . GLU A 1 196 ? -21.725 2.470 18.523 1.00 92.50 196 GLU A N 1
ATOM 1621 C CA . GLU A 1 196 ? -22.634 1.943 19.548 1.00 92.50 196 GLU A CA 1
ATOM 1622 C C . GLU A 1 196 ? -21.866 1.342 20.731 1.00 92.50 196 GLU A C 1
ATOM 1624 O O . GLU A 1 196 ? -22.183 1.579 21.891 1.00 92.50 196 GLU A O 1
ATOM 1629 N N . TRP A 1 197 ? -20.779 0.629 20.445 1.00 94.44 197 TRP A N 1
ATOM 1630 C CA . TRP A 1 197 ? -19.977 -0.046 21.466 1.00 94.44 197 TRP A CA 1
ATOM 1631 C C . TRP A 1 197 ? -18.746 0.756 21.877 1.00 94.44 197 TRP A C 1
ATOM 1633 O O . TRP A 1 197 ? -17.980 0.317 22.729 1.00 94.44 197 TRP A O 1
ATOM 1643 N N . ALA A 1 198 ? -18.533 1.930 21.277 1.00 94.19 198 ALA A N 1
ATOM 1644 C CA . ALA A 1 198 ? -17.276 2.663 21.358 1.00 94.19 198 ALA A CA 1
ATOM 1645 C C . ALA A 1 198 ? -16.060 1.731 21.146 1.00 94.19 198 ALA A C 1
ATOM 1647 O O . ALA A 1 198 ? -15.110 1.736 21.936 1.00 94.19 198 ALA A O 1
ATOM 1648 N N . LEU A 1 199 ? -16.140 0.875 20.120 1.00 96.12 199 LEU A N 1
ATOM 1649 C CA . LEU A 1 199 ? -15.143 -0.149 19.809 1.00 96.12 199 LEU A CA 1
ATOM 1650 C C . LEU A 1 199 ? -14.287 0.292 18.616 1.00 96.12 199 LEU A C 1
ATOM 1652 O O . LEU A 1 199 ? -14.796 0.458 17.506 1.00 96.12 199 LEU A O 1
ATOM 1656 N N . GLY A 1 200 ? -12.979 0.423 18.844 1.00 95.50 200 GLY A N 1
ATOM 1657 C CA . GLY A 1 200 ? -11.980 0.616 17.790 1.00 95.50 200 GLY A CA 1
ATOM 1658 C C . GLY A 1 200 ? -11.344 -0.708 17.376 1.00 95.50 200 GLY A C 1
ATOM 1659 O O . GLY A 1 200 ? -10.955 -1.503 18.232 1.00 95.50 200 GLY A O 1
ATOM 1660 N N . ILE A 1 201 ? -11.237 -0.963 16.074 1.00 95.94 201 ILE A N 1
ATOM 1661 C CA . ILE A 1 201 ? -10.675 -2.199 15.517 1.00 95.94 201 ILE A CA 1
ATOM 1662 C C . ILE A 1 201 ? -9.528 -1.838 14.579 1.00 95.94 201 ILE A C 1
ATOM 1664 O O . ILE A 1 201 ? -9.752 -1.224 13.539 1.00 95.94 201 ILE A O 1
ATOM 1668 N N . GLU A 1 202 ? -8.319 -2.257 14.936 1.00 94.06 202 GLU A N 1
ATOM 1669 C CA . GLU A 1 202 ? -7.112 -2.084 14.131 1.00 94.06 202 GLU A CA 1
ATOM 1670 C C . GLU A 1 202 ? -6.668 -3.412 13.529 1.00 94.06 202 GLU A C 1
ATOM 1672 O O . GLU A 1 202 ? -6.577 -4.432 14.220 1.00 94.06 202 GLU A O 1
ATOM 1677 N N . VAL A 1 203 ? -6.340 -3.409 12.243 1.00 90.81 203 VAL A N 1
ATOM 1678 C CA . VAL A 1 203 ? -5.950 -4.613 11.520 1.00 90.81 203 VAL A CA 1
ATOM 1679 C C . VAL A 1 203 ? -4.430 -4.681 11.351 1.00 90.81 203 VAL A C 1
ATOM 1681 O O . VAL A 1 203 ? -3.756 -3.718 10.972 1.00 90.81 203 VAL A O 1
ATOM 1684 N N . ARG A 1 204 ? -3.845 -5.852 11.629 1.00 87.94 204 ARG A N 1
ATOM 1685 C CA . ARG A 1 204 ? -2.403 -6.104 11.470 1.00 87.94 204 ARG A CA 1
ATOM 1686 C C . ARG A 1 204 ? -2.155 -7.436 10.771 1.00 87.94 204 ARG A C 1
ATOM 1688 O O . ARG A 1 204 ? -2.313 -8.495 11.362 1.00 87.94 204 ARG A O 1
ATOM 1695 N N . THR A 1 205 ? -1.709 -7.381 9.518 1.00 82.69 205 THR A N 1
ATOM 1696 C CA . THR A 1 205 ? -1.396 -8.572 8.704 1.00 82.69 205 THR A CA 1
ATOM 1697 C C . THR A 1 205 ? -0.008 -9.152 8.975 1.00 82.69 205 THR A C 1
ATOM 1699 O O . THR A 1 205 ? 0.231 -10.333 8.742 1.00 82.69 205 THR A O 1
ATOM 1702 N N . THR A 1 206 ? 0.910 -8.339 9.497 1.00 82.56 206 THR A N 1
ATOM 1703 C CA . THR A 1 206 ? 2.280 -8.727 9.856 1.00 82.56 206 THR A CA 1
ATOM 1704 C C . THR A 1 206 ? 2.701 -8.038 11.147 1.00 82.56 206 THR A C 1
ATOM 1706 O O . THR A 1 206 ? 2.173 -6.971 11.467 1.00 82.56 206 THR A O 1
ATOM 1709 N N . TRP A 1 207 ? 3.694 -8.593 11.846 1.00 86.38 207 TRP A N 1
ATOM 1710 C CA . TRP A 1 207 ? 4.239 -7.980 13.054 1.00 86.38 207 TRP A CA 1
ATOM 1711 C C . TRP A 1 207 ? 5.757 -7.874 13.050 1.00 86.38 207 TRP A C 1
ATOM 1713 O O . TRP A 1 207 ? 6.452 -8.842 12.742 1.00 86.38 207 TRP A O 1
ATOM 1723 N N . ASP A 1 208 ? 6.228 -6.703 13.464 1.00 83.31 208 ASP A N 1
ATOM 1724 C CA . ASP A 1 208 ? 7.621 -6.375 13.737 1.00 83.31 208 ASP A CA 1
ATOM 1725 C C . ASP A 1 208 ? 7.657 -5.604 15.071 1.00 83.31 208 ASP A C 1
ATOM 1727 O O . ASP A 1 208 ? 6.912 -4.625 15.198 1.00 83.31 208 ASP A O 1
ATOM 1731 N N . PRO A 1 209 ? 8.461 -6.020 16.070 1.00 83.56 209 PRO A N 1
ATOM 1732 C CA . PRO A 1 209 ? 8.608 -5.301 17.336 1.00 83.56 209 PRO A CA 1
ATOM 1733 C C . PRO A 1 209 ? 8.901 -3.802 17.190 1.00 83.56 209 PRO A C 1
ATOM 1735 O O . PRO A 1 209 ? 8.434 -3.017 18.016 1.00 83.56 209 PRO A O 1
ATOM 1738 N N . ASP A 1 210 ? 9.589 -3.382 16.124 1.00 85.44 210 ASP A N 1
ATOM 1739 C CA . ASP A 1 210 ? 9.893 -1.965 15.876 1.00 85.44 210 ASP A CA 1
ATOM 1740 C C . ASP A 1 210 ? 8.625 -1.119 15.627 1.00 85.44 210 ASP A C 1
ATOM 1742 O O . ASP A 1 210 ? 8.640 0.103 15.787 1.00 85.44 210 ASP A O 1
ATOM 1746 N N . ARG A 1 211 ? 7.495 -1.760 15.296 1.00 81.69 211 ARG A N 1
ATOM 1747 C CA . ARG A 1 211 ? 6.189 -1.111 15.077 1.00 81.69 211 ARG A CA 1
ATOM 1748 C C . ARG A 1 211 ? 5.323 -1.009 16.330 1.00 81.69 211 ARG A C 1
ATOM 1750 O O . ARG A 1 211 ? 4.216 -0.475 16.264 1.00 81.69 211 ARG A O 1
ATOM 1757 N N . GLU A 1 212 ? 5.795 -1.487 17.480 1.00 89.19 212 GLU A N 1
ATOM 1758 C CA . GLU A 1 212 ? 5.033 -1.416 18.732 1.00 89.19 212 GLU A CA 1
ATOM 1759 C C . GLU A 1 212 ? 4.684 0.024 19.120 1.00 89.19 212 GLU A C 1
ATOM 1761 O O . GLU A 1 212 ? 3.556 0.295 19.537 1.00 89.19 212 GLU A O 1
ATOM 1766 N N . VAL A 1 213 ? 5.629 0.950 18.945 1.00 87.25 213 VAL A N 1
ATOM 1767 C CA . VAL A 1 213 ? 5.431 2.371 19.265 1.00 87.25 213 VAL A CA 1
ATOM 1768 C C . VAL A 1 213 ? 4.315 2.969 18.407 1.00 87.25 213 VAL A C 1
ATOM 1770 O O . VAL A 1 213 ? 3.440 3.654 18.928 1.00 87.25 213 VAL A O 1
ATOM 1773 N N . GLU A 1 214 ? 4.306 2.659 17.110 1.00 86.06 214 GLU A N 1
ATOM 1774 C CA . GLU A 1 214 ? 3.292 3.127 16.159 1.00 86.06 214 GLU A CA 1
ATOM 1775 C C . GLU A 1 214 ? 1.899 2.568 16.487 1.00 86.06 214 GLU A C 1
ATOM 1777 O O . GLU A 1 214 ? 0.917 3.316 16.540 1.00 86.06 214 GLU A O 1
ATOM 1782 N N . LEU A 1 215 ? 1.804 1.260 16.755 1.00 90.31 215 LEU A N 1
ATOM 1783 C CA . LEU A 1 215 ? 0.538 0.636 17.141 1.00 90.31 215 LEU A CA 1
ATOM 1784 C C . LEU A 1 215 ? 0.012 1.238 18.447 1.00 90.31 215 LEU A C 1
ATOM 1786 O O . LEU A 1 215 ? -1.156 1.604 18.532 1.00 90.31 215 LEU A O 1
ATOM 1790 N N . THR A 1 216 ? 0.873 1.375 19.454 1.00 90.56 216 THR A N 1
ATOM 1791 C CA . THR A 1 216 ? 0.481 1.920 20.759 1.00 90.56 216 THR A CA 1
ATOM 1792 C C . THR A 1 216 ? 0.014 3.369 20.641 1.00 90.56 216 THR A C 1
ATOM 1794 O O . THR A 1 216 ? -0.970 3.735 21.283 1.00 90.56 216 THR A O 1
ATOM 1797 N N . ALA A 1 217 ? 0.667 4.176 19.798 1.00 87.06 217 ALA A N 1
ATOM 1798 C CA . ALA A 1 217 ? 0.235 5.541 19.506 1.00 87.06 217 ALA A CA 1
ATOM 1799 C C . ALA A 1 217 ? -1.170 5.566 18.884 1.00 87.06 217 ALA A C 1
ATOM 1801 O O . ALA A 1 217 ? -2.040 6.251 19.406 1.00 87.06 217 ALA A O 1
ATOM 1802 N N . THR A 1 218 ? -1.426 4.738 17.866 1.00 87.69 218 THR A N 1
ATOM 1803 C CA . THR A 1 218 ? -2.745 4.631 17.206 1.00 87.69 218 THR A CA 1
ATOM 1804 C C . THR A 1 218 ? -3.854 4.248 18.193 1.00 87.69 218 THR A C 1
ATOM 1806 O O . THR A 1 218 ? -4.921 4.859 18.236 1.00 87.69 218 THR A O 1
ATOM 1809 N N . LEU A 1 219 ? -3.596 3.246 19.037 1.00 92.44 219 LEU A N 1
ATOM 1810 C CA . LEU A 1 219 ? -4.551 2.800 20.052 1.00 92.44 219 LEU A CA 1
ATOM 1811 C C . LEU A 1 219 ? -4.809 3.885 21.111 1.00 92.44 219 LEU A C 1
ATOM 1813 O O . LEU A 1 219 ? -5.950 4.105 21.515 1.00 92.44 219 LEU A O 1
ATOM 1817 N N . SER A 1 220 ? -3.756 4.581 21.543 1.00 89.62 220 SER A N 1
ATOM 1818 C CA . SER A 1 220 ? -3.849 5.639 22.556 1.00 89.62 220 SER A CA 1
ATOM 1819 C C . SER A 1 220 ? -4.580 6.873 22.029 1.00 89.62 220 SER A C 1
ATOM 1821 O O . SER A 1 220 ? -5.435 7.418 22.726 1.00 89.62 220 SER A O 1
ATOM 1823 N N . ASP A 1 221 ? -4.294 7.278 20.794 1.00 85.81 221 ASP A N 1
ATOM 1824 C CA . ASP A 1 221 ? -4.955 8.394 20.118 1.00 85.81 221 ASP A CA 1
ATOM 1825 C C . ASP A 1 221 ? -6.443 8.094 19.895 1.00 85.81 221 ASP A C 1
ATOM 1827 O O . ASP A 1 221 ? -7.289 8.944 20.183 1.00 85.81 221 ASP A O 1
ATOM 1831 N N . THR A 1 222 ? -6.782 6.865 19.489 1.00 86.56 222 THR A N 1
ATOM 1832 C CA . THR A 1 222 ? -8.181 6.412 19.377 1.00 86.56 222 THR A CA 1
ATOM 1833 C C . THR A 1 222 ? -8.898 6.489 20.723 1.00 86.56 222 THR A C 1
ATOM 1835 O O . THR A 1 222 ? -9.986 7.060 20.813 1.00 86.56 222 THR A O 1
ATOM 1838 N N . ASN A 1 223 ? -8.281 5.962 21.786 1.00 90.19 223 ASN A N 1
ATOM 1839 C CA . ASN A 1 223 ? -8.821 6.050 23.144 1.00 90.19 223 ASN A CA 1
ATOM 1840 C C . ASN A 1 223 ? -9.059 7.505 23.560 1.00 90.19 223 ASN A C 1
ATOM 1842 O O . ASN A 1 223 ? -10.121 7.825 24.088 1.00 90.19 223 ASN A O 1
ATOM 1846 N N . PHE A 1 224 ? -8.091 8.387 23.313 1.00 85.62 224 PHE A N 1
ATOM 1847 C CA . PHE A 1 224 ? -8.173 9.788 23.711 1.00 85.62 224 PHE A CA 1
ATOM 1848 C C . PHE A 1 224 ? -9.262 10.5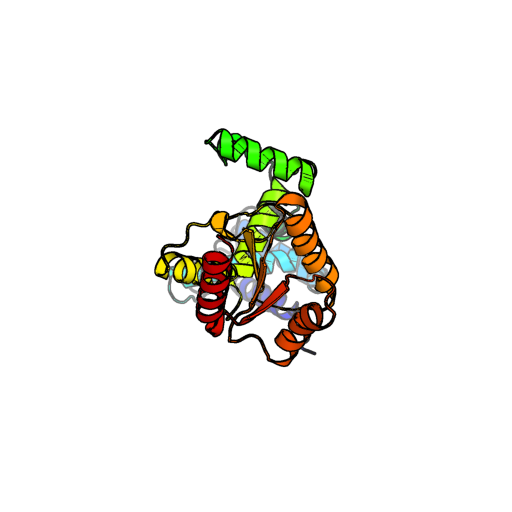51 22.948 1.00 85.62 224 PHE A C 1
ATOM 1850 O O . PHE A 1 224 ? -10.034 11.292 23.554 1.00 85.62 224 PHE A O 1
ATOM 1857 N N . ARG A 1 225 ? -9.336 10.382 21.624 1.00 84.94 225 ARG A N 1
ATOM 1858 C CA . ARG A 1 225 ? -10.248 11.155 20.767 1.00 84.94 225 ARG A CA 1
ATOM 1859 C C . ARG A 1 225 ? -11.678 10.647 20.798 1.00 84.94 225 ARG A C 1
ATOM 1861 O O . ARG A 1 225 ? -12.604 11.453 20.776 1.00 84.94 225 ARG A O 1
ATOM 1868 N N . LEU A 1 226 ? -11.854 9.328 20.809 1.00 86.00 226 LEU A N 1
ATOM 1869 C CA . LEU A 1 226 ? -13.163 8.690 20.658 1.00 86.00 226 LEU A CA 1
ATOM 1870 C C . LEU A 1 226 ? -13.699 8.107 21.963 1.00 86.00 226 LEU A C 1
ATOM 1872 O O . LEU A 1 226 ? -14.798 7.558 21.958 1.00 86.00 226 LEU A O 1
ATOM 1876 N N . ALA A 1 227 ? -12.947 8.232 23.063 1.00 89.69 227 ALA A N 1
ATOM 1877 C CA . ALA A 1 227 ? -13.289 7.647 24.357 1.00 89.69 227 ALA A CA 1
ATOM 1878 C C . ALA A 1 227 ? -13.639 6.155 24.220 1.00 89.69 227 ALA A C 1
ATOM 1880 O O . ALA A 1 227 ? -14.681 5.697 24.692 1.00 89.69 227 ALA A O 1
ATOM 1881 N N . ALA A 1 228 ? -12.787 5.408 23.510 1.00 92.62 228 ALA A N 1
ATOM 1882 C CA . ALA A 1 228 ? -13.068 4.015 23.203 1.00 92.62 228 ALA A CA 1
ATOM 1883 C C . ALA A 1 228 ? -13.183 3.182 24.487 1.00 92.62 228 ALA A C 1
ATOM 1885 O O . ALA A 1 228 ? -12.328 3.230 25.373 1.00 92.62 228 ALA A O 1
ATOM 1886 N N . ARG A 1 229 ? -14.262 2.404 24.583 1.00 94.94 229 ARG A N 1
ATOM 1887 C CA . ARG A 1 229 ? -14.496 1.464 25.686 1.00 94.94 229 ARG A CA 1
ATOM 1888 C C . ARG A 1 229 ? -13.810 0.137 25.430 1.00 94.94 229 ARG A C 1
ATOM 1890 O O . ARG A 1 229 ? -13.320 -0.476 26.371 1.00 94.94 229 ARG A O 1
ATOM 1897 N N . HIS A 1 230 ? -13.697 -0.244 24.160 1.00 96.38 230 HIS A N 1
ATOM 1898 C CA . HIS A 1 230 ? -13.028 -1.463 23.723 1.00 96.38 230 HIS A CA 1
ATOM 1899 C C . HIS A 1 230 ? -12.070 -1.151 22.578 1.00 96.38 230 HIS A C 1
ATOM 1901 O O . HIS A 1 230 ? -12.386 -0.374 21.677 1.00 96.38 230 HIS A O 1
ATOM 1907 N N . LEU A 1 231 ? -10.909 -1.795 22.586 1.00 96.81 231 LEU A N 1
ATOM 1908 C CA . LEU A 1 231 ? -9.976 -1.785 21.467 1.00 96.81 231 LEU A CA 1
ATOM 1909 C C . LEU A 1 231 ? -9.653 -3.218 21.066 1.00 96.81 231 LEU A C 1
ATOM 1911 O O . LEU A 1 231 ? -9.338 -4.054 21.912 1.00 96.81 231 LEU A O 1
ATOM 1915 N N . ALA A 1 232 ? -9.683 -3.492 19.769 1.00 97.31 232 ALA A N 1
ATOM 1916 C CA . ALA A 1 232 ? -9.340 -4.787 19.212 1.00 97.31 232 ALA A CA 1
ATOM 1917 C C . ALA A 1 232 ? -8.221 -4.650 18.183 1.00 97.31 232 ALA A C 1
ATOM 1919 O O . ALA A 1 232 ? -8.336 -3.876 17.240 1.00 97.31 232 ALA A O 1
ATOM 1920 N N . VAL A 1 233 ? -7.159 -5.439 18.329 1.00 96.56 233 VAL A N 1
ATOM 1921 C CA . VAL A 1 233 ? -6.178 -5.643 17.255 1.00 96.56 233 VAL A CA 1
ATOM 1922 C C . VAL A 1 233 ? -6.446 -7.003 16.634 1.00 96.56 233 VAL A C 1
ATOM 1924 O O . VAL A 1 233 ? -6.327 -8.026 17.312 1.00 96.56 233 VAL A O 1
ATOM 1927 N N . VAL A 1 234 ? -6.810 -7.017 15.353 1.00 95.88 234 VAL A N 1
ATOM 1928 C CA . VAL A 1 234 ? -7.153 -8.236 14.616 1.00 95.88 234 VAL A CA 1
ATOM 1929 C C . VAL A 1 234 ? -5.993 -8.641 13.714 1.00 95.88 234 VAL A C 1
ATOM 1931 O O . VAL A 1 234 ? -5.593 -7.901 12.814 1.00 95.88 234 VAL A O 1
ATOM 1934 N N . ALA A 1 235 ? -5.469 -9.840 13.954 1.00 92.94 235 ALA A N 1
ATOM 1935 C CA . ALA A 1 235 ? -4.412 -10.464 13.164 1.00 92.94 235 ALA A CA 1
ATOM 1936 C C . ALA A 1 235 ? -4.955 -11.651 12.350 1.00 92.94 235 ALA A C 1
ATOM 1938 O O . ALA A 1 235 ? -5.938 -12.270 12.766 1.00 92.94 235 ALA A O 1
ATOM 1939 N N . PRO A 1 236 ? -4.345 -12.014 11.211 1.00 89.69 236 PRO A N 1
ATOM 1940 C CA . PRO A 1 236 ? -4.821 -13.139 10.421 1.00 89.69 236 PRO A CA 1
ATOM 1941 C C . PRO A 1 236 ? -4.485 -14.481 11.095 1.00 89.69 236 PRO A C 1
ATOM 1943 O O . PRO A 1 236 ? -3.580 -14.590 11.929 1.00 89.69 236 PRO A O 1
ATOM 1946 N N . ASP A 1 237 ? -5.238 -15.524 10.745 1.00 85.31 237 ASP A N 1
ATOM 1947 C CA . ASP A 1 237 ? -5.071 -16.862 11.330 1.00 85.31 237 ASP A CA 1
ATOM 1948 C C . ASP A 1 237 ? -3.749 -17.526 10.907 1.00 85.31 237 ASP A C 1
ATOM 1950 O O . ASP A 1 237 ? -3.210 -18.348 11.642 1.00 85.31 237 ASP A O 1
ATOM 1954 N N . ASP A 1 238 ? -3.197 -17.135 9.760 1.00 82.38 238 ASP A N 1
ATOM 1955 C CA . ASP A 1 238 ? -1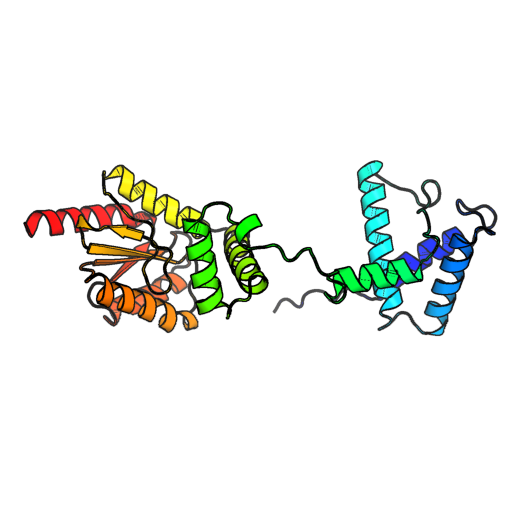.929 -17.631 9.216 1.00 82.38 238 ASP A CA 1
ATOM 1956 C C . ASP A 1 238 ? -0.687 -16.900 9.762 1.00 82.38 238 ASP A C 1
ATOM 1958 O O . ASP A 1 238 ? 0.442 -17.324 9.498 1.00 82.38 238 ASP A O 1
ATOM 1962 N N . LEU A 1 239 ? -0.861 -15.842 10.569 1.00 85.44 239 LEU A N 1
ATOM 1963 C CA . LEU A 1 239 ? 0.252 -15.202 11.268 1.00 85.44 239 LEU A CA 1
ATOM 1964 C C . LEU A 1 239 ? 0.920 -16.223 12.197 1.00 85.44 239 LEU A C 1
ATOM 1966 O O . LEU A 1 239 ? 0.240 -16.884 12.986 1.00 85.44 239 LEU A O 1
ATOM 1970 N N . SER A 1 240 ? 2.251 -16.330 12.137 1.00 88.19 240 SER A N 1
ATOM 1971 C CA . SER A 1 240 ? 2.987 -17.284 12.974 1.00 88.19 240 SER A CA 1
ATOM 1972 C C . SER A 1 240 ? 2.693 -17.074 14.464 1.00 88.19 240 SER A C 1
ATOM 1974 O O . SER A 1 240 ? 2.564 -15.933 14.911 1.00 88.19 240 SER A O 1
ATOM 1976 N N . ASP A 1 241 ? 2.619 -18.156 15.242 1.00 88.81 241 ASP A N 1
ATOM 1977 C CA . ASP A 1 241 ? 2.335 -18.071 16.682 1.00 88.81 241 ASP A CA 1
ATOM 1978 C C . ASP A 1 241 ? 3.345 -17.187 17.419 1.00 88.81 241 ASP A C 1
ATOM 1980 O O . ASP A 1 241 ? 2.952 -16.373 18.246 1.00 88.81 241 ASP A O 1
ATOM 1984 N N . GLY A 1 242 ? 4.629 -17.257 17.047 1.00 91.31 242 GLY A N 1
ATOM 1985 C CA . GLY A 1 242 ? 5.660 -16.388 17.616 1.00 91.31 242 GLY A CA 1
ATOM 1986 C C . GLY A 1 242 ? 5.403 -14.903 17.343 1.00 91.31 242 GLY A C 1
ATOM 1987 O O . GLY A 1 242 ? 5.491 -14.084 18.254 1.00 91.31 242 GLY A O 1
ATOM 1988 N N . SER A 1 243 ? 5.034 -14.542 16.110 1.00 88.56 243 SER A N 1
ATOM 1989 C CA . SER A 1 243 ? 4.664 -13.160 15.770 1.00 88.56 243 SER A CA 1
ATOM 1990 C C . SER A 1 243 ? 3.388 -12.717 16.486 1.00 88.56 243 SER A C 1
ATOM 1992 O O . SER A 1 243 ? 3.322 -11.589 16.968 1.00 88.56 243 SER A O 1
ATOM 1994 N N . PHE A 1 244 ? 2.390 -13.594 16.584 1.00 92.88 244 PHE A N 1
ATOM 1995 C CA . PHE A 1 244 ? 1.140 -13.302 17.278 1.00 92.88 244 PHE A CA 1
ATOM 1996 C C . PHE A 1 244 ? 1.357 -13.100 18.785 1.00 92.88 244 PHE A C 1
ATOM 1998 O O . PHE A 1 244 ? 0.839 -12.138 19.353 1.00 92.88 244 PHE A O 1
ATOM 2005 N N . ASP A 1 245 ? 2.173 -13.940 19.428 1.00 94.00 245 ASP A N 1
ATOM 2006 C CA . ASP A 1 245 ? 2.523 -13.813 20.846 1.00 94.00 245 ASP A CA 1
ATOM 2007 C C . ASP A 1 245 ? 3.243 -12.495 21.155 1.00 94.00 245 ASP A C 1
ATOM 2009 O O . ASP A 1 245 ? 3.025 -11.916 22.222 1.00 94.00 245 ASP A O 1
ATOM 2013 N N . LEU A 1 246 ? 4.054 -11.984 20.222 1.00 92.69 246 LEU A N 1
ATOM 2014 C CA . LEU A 1 246 ? 4.697 -10.676 20.359 1.00 92.69 246 LEU A CA 1
ATOM 2015 C C . LEU A 1 246 ? 3.675 -9.528 20.358 1.00 92.69 246 LEU A C 1
ATOM 2017 O O . LEU A 1 246 ? 3.776 -8.649 21.211 1.00 92.69 246 LEU A O 1
ATOM 2021 N N . ILE A 1 247 ? 2.663 -9.547 19.479 1.00 92.56 247 ILE A N 1
ATOM 2022 C CA . ILE A 1 247 ? 1.567 -8.556 19.538 1.00 92.56 247 ILE A CA 1
ATOM 2023 C C . ILE A 1 247 ? 0.794 -8.726 20.851 1.00 92.56 247 ILE A C 1
ATOM 2025 O O . ILE A 1 247 ? 0.525 -7.761 21.567 1.00 92.56 247 ILE A O 1
ATOM 2029 N N . LYS A 1 248 ? 0.458 -9.973 21.205 1.00 94.31 248 LYS A N 1
ATOM 2030 C CA . LYS A 1 248 ? -0.313 -10.313 22.410 1.00 94.31 248 LYS A CA 1
ATOM 2031 C C . LYS A 1 248 ? 0.401 -9.883 23.695 1.00 94.31 248 LYS A C 1
ATOM 2033 O O . LYS A 1 248 ? -0.254 -9.612 24.702 1.00 94.31 248 LYS A O 1
ATOM 2038 N N . ALA A 1 249 ? 1.729 -9.774 23.680 1.00 93.19 249 ALA A N 1
ATOM 2039 C CA . ALA A 1 249 ? 2.506 -9.252 24.799 1.00 93.19 249 ALA A CA 1
ATOM 2040 C C . ALA A 1 249 ? 2.167 -7.788 25.138 1.00 93.19 249 ALA A C 1
ATOM 2042 O O . ALA A 1 249 ? 2.288 -7.405 26.304 1.00 93.19 249 ALA A O 1
ATOM 2043 N N . ILE A 1 250 ? 1.701 -6.982 24.176 1.00 92.44 250 ILE A N 1
ATOM 2044 C CA . ILE A 1 250 ? 1.257 -5.597 24.416 1.00 92.44 250 ILE A CA 1
ATOM 2045 C C . ILE A 1 250 ? 0.030 -5.586 25.332 1.00 92.44 250 ILE A C 1
ATOM 2047 O O . ILE A 1 250 ? 0.020 -4.896 26.352 1.00 92.44 250 ILE A O 1
ATOM 2051 N N . GLU A 1 251 ? -0.968 -6.416 25.020 1.00 94.50 251 GLU A N 1
ATOM 2052 C CA . GLU A 1 251 ? -2.155 -6.609 25.862 1.00 94.50 251 GLU A CA 1
ATOM 2053 C C . GLU A 1 251 ? -1.777 -7.153 27.245 1.00 94.50 251 GLU A C 1
ATOM 2055 O O . GLU A 1 251 ? -2.226 -6.628 28.261 1.00 94.50 251 GLU A O 1
ATOM 2060 N N . ARG A 1 252 ? -0.901 -8.169 27.316 1.00 93.00 252 ARG A N 1
ATOM 2061 C CA . ARG A 1 252 ? -0.475 -8.764 28.601 1.00 93.00 252 ARG A CA 1
ATOM 2062 C C . ARG A 1 252 ? 0.225 -7.752 29.511 1.00 93.00 252 ARG A C 1
ATOM 2064 O O . ARG A 1 252 ? 0.068 -7.827 30.728 1.00 93.00 252 ARG A O 1
ATOM 2071 N N . ARG A 1 253 ? 0.982 -6.813 28.934 1.00 92.69 253 ARG A N 1
ATOM 2072 C CA . ARG A 1 253 ? 1.642 -5.718 29.665 1.00 92.69 253 ARG A CA 1
ATOM 2073 C C . ARG A 1 253 ? 0.670 -4.637 30.138 1.00 92.69 253 ARG A C 1
ATOM 2075 O O . ARG A 1 253 ? 1.075 -3.817 30.954 1.00 92.69 253 ARG A O 1
ATOM 2082 N N . LYS A 1 254 ? -0.582 -4.641 29.660 1.00 89.50 254 LYS A N 1
ATOM 2083 C CA . LYS A 1 254 ? -1.618 -3.648 29.984 1.00 89.50 254 LYS A CA 1
ATOM 2084 C C . LYS A 1 254 ? -1.173 -2.206 29.728 1.00 89.50 254 LYS A C 1
ATOM 2086 O O . LYS A 1 254 ? -1.529 -1.302 30.472 1.00 89.50 254 LYS A O 1
ATOM 2091 N N . VAL A 1 255 ? -0.396 -1.995 28.663 1.00 86.06 255 VAL A N 1
ATOM 2092 C CA . VAL A 1 255 ? -0.027 -0.641 28.210 1.00 86.06 255 VAL A CA 1
ATOM 2093 C C . VAL A 1 255 ? -1.279 0.135 27.782 1.00 86.06 255 VAL A C 1
ATOM 2095 O O . VAL A 1 255 ? -1.367 1.339 27.989 1.00 86.06 255 VAL A O 1
ATOM 2098 N N . VAL A 1 256 ? -2.264 -0.583 27.234 1.00 88.94 256 VAL A N 1
ATOM 2099 C CA . VAL A 1 256 ? -3.599 -0.089 26.891 1.00 88.94 256 VAL A CA 1
ATOM 2100 C C . VAL A 1 256 ? -4.613 -1.004 27.581 1.00 88.94 256 VAL A C 1
ATOM 2102 O O . VAL A 1 256 ? -4.675 -2.194 27.273 1.00 88.94 256 VAL A O 1
ATOM 2105 N N . GLU A 1 257 ? -5.355 -0.485 28.562 1.00 88.81 257 GLU A N 1
ATOM 2106 C CA . GLU A 1 257 ? -6.147 -1.313 29.492 1.00 88.81 257 GLU A CA 1
ATOM 2107 C C . GLU A 1 257 ? -7.327 -2.041 28.834 1.00 88.81 257 GLU A C 1
ATOM 2109 O O . GLU A 1 257 ? -7.649 -3.166 29.214 1.00 88.81 257 GLU A O 1
ATOM 2114 N N . ASN A 1 258 ? -7.950 -1.420 27.835 1.00 93.62 258 ASN A N 1
ATOM 2115 C CA . ASN A 1 258 ? -9.128 -1.915 27.123 1.00 93.62 258 ASN A CA 1
ATOM 2116 C C . ASN A 1 258 ? -8.794 -2.671 25.821 1.00 93.62 258 ASN A C 1
ATOM 2118 O O . ASN A 1 258 ? -9.667 -2.866 24.975 1.00 93.62 258 ASN A O 1
ATOM 2122 N N . LEU A 1 259 ? -7.536 -3.087 25.642 1.00 97.12 259 LEU A N 1
ATOM 2123 C CA . LEU A 1 259 ? -7.064 -3.763 24.435 1.00 97.12 259 LEU A CA 1
ATOM 2124 C C . LEU A 1 259 ? -7.329 -5.274 24.462 1.00 97.12 259 LEU A C 1
ATOM 2126 O O . LEU A 1 259 ? -7.081 -5.959 25.450 1.00 97.12 259 LEU A O 1
ATOM 2130 N N . SER A 1 260 ? -7.751 -5.816 23.323 1.00 97.31 260 SER A N 1
ATOM 2131 C CA . SER A 1 260 ? -7.811 -7.246 23.023 1.00 97.31 260 SER A CA 1
ATOM 2132 C C . SER A 1 260 ? -7.141 -7.545 21.680 1.00 97.31 260 SER A C 1
ATOM 2134 O O . SER A 1 260 ? -7.605 -7.129 20.625 1.00 97.31 260 SER A O 1
ATOM 2136 N N . VAL A 1 261 ? -6.056 -8.307 21.696 1.00 96.94 261 VAL A N 1
ATOM 2137 C CA . VAL A 1 261 ? -5.377 -8.818 20.501 1.00 96.94 261 VAL A CA 1
ATOM 2138 C C . VAL A 1 261 ? -5.945 -10.195 20.173 1.00 96.94 261 VAL A C 1
ATOM 2140 O O . VAL A 1 261 ? -5.891 -11.120 20.993 1.00 96.94 261 VAL A O 1
ATOM 2143 N N . ILE A 1 262 ? -6.499 -10.348 18.979 1.00 96.56 262 ILE A N 1
ATOM 2144 C CA . ILE A 1 262 ? -7.283 -11.519 18.584 1.00 96.56 262 ILE A CA 1
ATOM 2145 C C . ILE A 1 262 ? -6.935 -11.957 17.168 1.00 96.56 262 ILE A C 1
ATOM 2147 O O . ILE A 1 262 ? -6.611 -11.147 16.301 1.00 96.56 262 ILE A O 1
ATOM 2151 N N . ARG A 1 263 ? -7.013 -13.265 16.929 1.00 94.69 263 ARG A N 1
ATOM 2152 C CA . ARG A 1 263 ? -6.968 -13.799 15.571 1.00 94.69 263 ARG A CA 1
ATOM 2153 C C . ARG A 1 263 ? -8.323 -13.606 14.899 1.00 94.69 263 ARG A C 1
ATOM 2155 O O . ARG A 1 263 ? -9.368 -13.651 15.558 1.00 94.69 263 ARG A O 1
ATOM 2162 N N . VAL A 1 264 ? -8.315 -13.407 13.587 1.00 93.06 264 VAL A N 1
ATOM 2163 C CA . VAL A 1 264 ? -9.526 -13.137 12.815 1.00 93.06 264 VAL A CA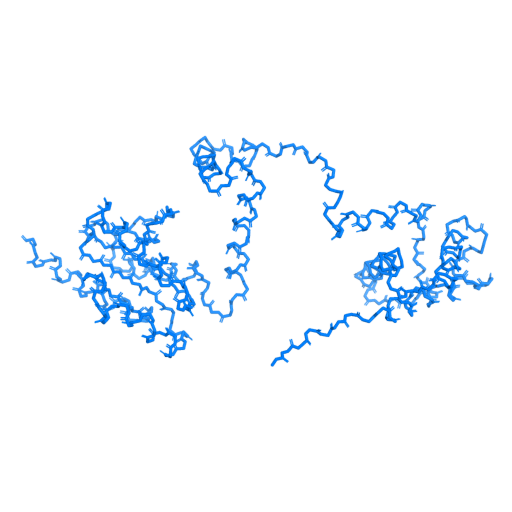 1
ATOM 2164 C C . VAL A 1 264 ? -10.540 -14.257 12.960 1.00 93.06 264 VAL A C 1
ATOM 2166 O O . VAL A 1 264 ? -11.724 -13.952 13.098 1.00 93.06 264 VAL A O 1
ATOM 2169 N N . GLY A 1 265 ? -10.123 -15.524 13.020 1.00 90.00 265 GLY A N 1
ATOM 2170 C CA . GLY A 1 265 ? -10.998 -16.675 13.239 1.00 90.00 265 GLY A CA 1
ATOM 2171 C C . GLY A 1 265 ? -11.882 -16.515 14.477 1.00 90.00 265 GLY A C 1
ATOM 2172 O O . GLY A 1 265 ? -13.094 -16.738 14.405 1.00 90.00 265 GLY A O 1
ATOM 2173 N N . ASP A 1 266 ? -11.319 -15.992 15.567 1.00 95.38 266 ASP A N 1
ATOM 2174 C CA . ASP A 1 266 ? -12.009 -15.787 16.844 1.00 95.38 266 ASP A CA 1
ATOM 2175 C C . ASP A 1 266 ? -12.722 -14.433 16.969 1.00 95.38 266 ASP A C 1
ATOM 2177 O O . ASP A 1 266 ? -13.491 -14.233 17.912 1.00 95.38 266 ASP A O 1
ATOM 2181 N N . PHE A 1 267 ? -12.557 -13.525 16.001 1.00 96.44 267 PHE A N 1
ATOM 2182 C CA . PHE A 1 267 ? -13.138 -12.180 16.065 1.00 96.44 267 PHE A CA 1
ATOM 2183 C C . PHE A 1 267 ? -14.664 -12.183 16.229 1.00 96.44 267 PHE A C 1
ATOM 2185 O O . PHE A 1 267 ? -15.208 -11.395 16.993 1.00 96.44 267 PHE A O 1
ATOM 2192 N N . GLY A 1 268 ? -15.369 -13.119 15.588 1.00 93.81 268 GLY A N 1
ATOM 2193 C CA . GLY A 1 268 ? -16.826 -13.220 15.727 1.00 93.81 268 GLY A CA 1
ATOM 2194 C C . GLY A 1 268 ? -17.264 -13.496 17.169 1.00 93.81 268 GLY A C 1
ATOM 2195 O O . GLY A 1 268 ? -18.126 -12.798 17.692 1.00 93.81 268 GLY A O 1
ATOM 2196 N N . LYS A 1 269 ? -16.608 -14.454 17.839 1.00 95.19 269 LYS A N 1
ATOM 2197 C CA . LYS A 1 269 ? -16.890 -14.783 19.248 1.00 95.19 269 LYS A CA 1
ATOM 2198 C C . LYS A 1 269 ? -16.594 -13.599 20.165 1.00 95.19 269 LYS A C 1
ATOM 2200 O O . LYS A 1 269 ? -17.278 -13.398 21.164 1.00 95.19 269 LYS A O 1
ATOM 2205 N N . TYR A 1 270 ? -15.558 -12.831 19.837 1.00 96.62 270 TYR A N 1
ATOM 2206 C CA . TYR A 1 270 ? -15.218 -11.617 20.564 1.00 96.62 270 TYR A CA 1
ATOM 2207 C C . TYR A 1 270 ? -16.310 -10.546 20.431 1.00 96.62 270 TYR A C 1
ATOM 2209 O O . TYR A 1 270 ? -16.721 -9.987 21.444 1.00 96.62 270 TYR A O 1
ATOM 2217 N N . LEU A 1 271 ? -16.840 -10.321 19.224 1.00 96.25 271 LEU A N 1
ATOM 2218 C CA . LEU A 1 271 ? -17.967 -9.404 19.010 1.00 96.25 271 LEU A CA 1
ATOM 2219 C C . LEU A 1 271 ? -19.216 -9.845 19.785 1.00 96.25 271 LEU A C 1
ATOM 2221 O O . LEU A 1 271 ? -19.864 -9.012 20.409 1.00 96.25 271 LEU A O 1
ATOM 2225 N N . ASP A 1 272 ? -19.520 -11.147 19.805 1.00 94.19 272 ASP A N 1
ATOM 2226 C CA . ASP A 1 272 ? -20.650 -11.688 20.578 1.00 94.19 272 ASP A CA 1
ATOM 2227 C C . ASP A 1 272 ? -20.478 -11.435 22.086 1.00 94.19 272 ASP A C 1
ATOM 2229 O O . ASP A 1 272 ? -21.438 -11.126 22.791 1.00 94.19 272 ASP A O 1
ATOM 2233 N N . LYS A 1 273 ? -19.235 -11.509 22.579 1.00 94.69 273 LYS A N 1
ATOM 2234 C CA . LYS A 1 273 ? -18.903 -11.186 23.969 1.00 94.69 273 LYS A CA 1
ATOM 2235 C C . LYS A 1 273 ? -19.081 -9.696 24.269 1.00 94.69 273 LYS A C 1
ATOM 2237 O O . LYS A 1 273 ? -19.643 -9.382 25.313 1.00 94.69 273 LYS A O 1
ATOM 2242 N N . ILE A 1 274 ? -18.606 -8.799 23.398 1.00 93.88 274 ILE A N 1
ATOM 2243 C CA . ILE A 1 274 ? -18.795 -7.348 23.581 1.00 93.88 274 ILE A CA 1
ATOM 2244 C C . ILE A 1 274 ? -20.277 -7.020 23.606 1.00 93.88 274 ILE A C 1
ATOM 2246 O O . ILE A 1 274 ? -20.723 -6.358 24.534 1.00 93.88 274 ILE A O 1
ATOM 2250 N N . LYS A 1 275 ? -21.038 -7.539 22.640 1.00 91.75 275 LYS A N 1
ATOM 2251 C CA . LYS A 1 275 ? -22.480 -7.320 22.569 1.00 91.75 275 LYS A CA 1
ATOM 2252 C C . LYS A 1 275 ? -23.168 -7.649 23.894 1.00 91.75 275 LYS A C 1
ATOM 2254 O O . LYS A 1 275 ? -23.899 -6.820 24.413 1.00 91.75 275 LYS A O 1
ATOM 2259 N N . GLY A 1 276 ? -22.859 -8.806 24.484 1.00 89.19 276 GLY A N 1
ATOM 2260 C CA . GLY A 1 276 ? -23.424 -9.185 25.780 1.00 89.19 276 GLY A CA 1
ATOM 2261 C C . GLY A 1 276 ? -23.019 -8.267 26.942 1.00 89.19 276 GLY A C 1
ATOM 2262 O O . GLY A 1 276 ? -23.815 -8.077 27.856 1.00 89.19 276 GLY A O 1
ATOM 2263 N N . VAL A 1 277 ? -21.807 -7.698 26.923 1.00 89.38 277 VAL A N 1
ATOM 2264 C CA . VAL A 1 277 ? -21.343 -6.725 27.934 1.00 89.38 277 VAL A CA 1
ATOM 2265 C C . VAL A 1 277 ? -22.056 -5.383 27.778 1.00 89.38 277 VAL A C 1
ATOM 2267 O O . VAL A 1 277 ? -22.455 -4.791 28.775 1.00 89.38 277 VAL A O 1
ATOM 2270 N N . GLU A 1 278 ? -22.232 -4.918 26.544 1.00 88.31 278 GLU A N 1
ATOM 2271 C CA . GLU A 1 278 ? -22.906 -3.654 26.240 1.00 88.31 278 GLU A CA 1
ATOM 2272 C C . GLU A 1 278 ? -24.406 -3.727 26.550 1.00 88.31 278 GLU A C 1
ATOM 2274 O O . GLU A 1 278 ? -24.932 -2.855 27.230 1.00 88.31 278 GLU A O 1
ATOM 2279 N N . GLU A 1 279 ? -25.065 -4.836 26.203 1.00 83.12 279 GLU A N 1
ATOM 2280 C CA . GLU A 1 279 ? -26.479 -5.083 26.530 1.00 83.12 279 GLU A CA 1
ATOM 2281 C C . GLU A 1 279 ? -26.759 -5.206 28.043 1.00 83.12 279 GLU A C 1
ATOM 2283 O O . GLU A 1 279 ? -27.917 -5.167 28.447 1.00 83.12 279 GLU A O 1
ATOM 2288 N N . THR A 1 280 ? -25.735 -5.387 28.889 1.00 75.44 280 THR A N 1
ATOM 2289 C CA . THR A 1 280 ? -25.890 -5.407 30.359 1.00 75.44 280 THR A CA 1
ATOM 2290 C C . THR A 1 280 ? -25.516 -4.092 31.045 1.00 75.44 280 THR A C 1
ATOM 2292 O O . THR A 1 280 ? -25.704 -3.987 32.260 1.00 75.44 280 THR A O 1
ATOM 2295 N N . GLN A 1 281 ? -24.960 -3.120 30.316 1.00 62.72 281 GLN A N 1
ATOM 2296 C CA . GLN A 1 281 ? -24.604 -1.800 30.851 1.00 62.72 281 GLN A CA 1
ATOM 2297 C C . GLN A 1 281 ? -25.695 -0.736 30.646 1.00 62.72 281 GLN A C 1
ATOM 2299 O O . GLN A 1 281 ? -25.651 0.275 31.351 1.00 62.72 281 GLN A O 1
ATOM 2304 N N . ASP A 1 282 ? -26.658 -0.987 29.754 1.00 48.12 282 ASP A N 1
ATOM 2305 C CA . ASP A 1 282 ? -27.911 -0.226 29.607 1.00 48.12 282 ASP A CA 1
ATOM 2306 C C . ASP A 1 282 ? -29.002 -0.696 30.592 1.00 48.12 282 ASP A C 1
ATOM 2308 O O . ASP A 1 282 ? -29.765 0.169 31.089 1.00 48.12 282 ASP A O 1
#

Nearest PDB structures (foldseek):
  2p14-assembly1_A  TM=5.459E-01  e=2.610E-01  Bacillus sp. D6
  1jqe-assembly1_A  TM=5.945E-01  e=2.645E+00  Homo sapiens
  2aot-assembly2_B  TM=4.816E-01  e=4.532E+00  Homo sapiens
  7vlk-assembly1_C  TM=2.111E-01  e=1.003E+00  Homo sapiens

Radius of gyration: 28.79 Å; Cα contacts (8 Å, |Δi|>4): 308; chains: 1; bounding box: 66×38×78 Å

pLDDT: mean 82.13, std 14.91, range [24.75, 97.31]

Foldseek 3Di:
DDDDPPDDLVVLLVLLVVLLVQLCDPPAPHPVPDLLSVVSNVVNVVCVVVDSVPDLLSVLLSVVSVVQLVVVCVVPVDDDCRVVPGDGDNDSVVSSVVSCCVVVVVDPPPDPPCDLCNVPVDPVVSVVLQVCCCVPVVRDPVVSVVVVVVLVVQQVPDPFNRLVSLVVLLVVLCVVVVFDWDQDPDQLEARIARLLLLEGEHEDAFADLVCPVRVLSSLVSSCVPSVRQAYEYEYEPPYDPVRQVSVVVCCVVPSPVRYDYDYSVCVSVVVVVSVVVSVVVD